Protein AF-U9UR92-F1 (afdb_monomer)

Organism: Rhizophagus irregularis (strain DAOM 181602 / DAOM 197198 / MUCL 43194) (NCBI:txid747089)

Secondary structure (DSSP, 8-state):
-HHHHHHHHHHHHHHHHHHHHHHHHHHHHHHHHHHHHHHHHHHHHHHHHHHHHS---PPPPHHHHHHHHHHHHHH-HHHHHHHTT--GGGGG--S---TTTT-TT-SPPPSSHHHHHHHHHHHHHHHHTTPPP-HHHHHHHHHHHHHSHHHHHHH-S-TTT----HHHHHHHHHHHTTSS-GGGT--SSS----TT---------TT---------

Sequence (216 aa):
MVAKITKHRRVRQAAKYEQDKLAVKRRRVRLAAKYEQAKLTAKRRQSKRKKAFTSKRSSYSIEQKKQVVAYAKSNGRNEAARHFLLNGTSEKWTTETRRYTMKVGSGQKAFYPETEKKLYNWIIEQRMQGLAMTYTTAKFTMFDILEEPEMIALYGNSTEKFKASFRWLTLFMKRIQKSFEFSNIFNMDETPVWFDMAGNFTINVIGDKTVHIHRT

InterPro domains:
  IPR006600 HTH CenpB-type DNA-binding domain [PS51253] (103-182)

Radius of gyration: 35.45 Å; Cα contacts (8 Å, |Δi|>4): 87; chains: 1; bounding box: 92×89×87 Å

pLDDT: mean 73.74, std 17.83, range [35.19, 95.19]

Nearest PDB structures (foldseek):
  1hlv-assembly1_A  TM=4.137E-01  e=3.491E-02  Homo sapiens
  5eyb-assembly2_B  TM=2.475E-01  e=2.653E+00  Schizosaccharomyces pombe 972h-
  2cpt-assembly1_A  TM=2.098E-01  e=2.978E+00  Homo sapiens

Foldseek 3Di:
DVVVVVVVVVVVVVVVVVVVVVVVVVVVVVVVVVVVVVVVVVVVVVVVVVVVPPDPPDDDDPVRLQVLQVVCVVPNNVVSCVVVVNDPPNVPRHPPPPPPPPDPPPADDQPQPVLLVVLVVVLVVCVVVLHFDDLVNSQVSSVVSCPPPVNCVVPNPCSVVDPSDPVNVVSSCVVVVVPDDPVVRDDNPPDRDSPDPPDPDPPDPPPDPDDDDDDD

Solvent-accessible surface area (backbone atoms only — not comparable to full-atom values): 13482 Å² total; per-residue (Å²): 120,68,71,63,56,54,54,54,52,52,54,53,51,52,52,49,50,53,50,52,53,50,50,52,52,54,50,53,53,51,52,53,52,52,50,53,52,50,53,53,51,51,53,53,52,51,53,50,51,52,62,71,66,54,69,79,86,76,77,80,52,72,67,57,52,51,52,47,46,56,46,20,72,77,63,35,61,71,52,33,29,61,75,68,70,48,66,82,72,60,78,79,57,50,92,76,56,58,88,56,85,66,37,96,80,62,59,87,71,72,90,49,62,68,57,53,50,53,49,48,54,51,52,51,53,39,48,77,71,68,49,78,68,48,75,65,56,62,46,51,52,50,50,56,51,48,69,33,70,72,40,29,72,76,63,38,89,43,69,87,76,55,78,79,42,71,70,53,50,58,48,52,46,59,68,64,41,85,77,60,63,72,79,75,62,50,60,91,56,100,54,79,70,81,78,80,70,86,59,94,63,81,88,67,64,96,82,72,92,75,84,87,84,82,83,131

Mean predicted aligned error: 18.43 Å

Structure (mmCIF, N/CA/C/O backbone):
data_AF-U9UR92-F1
#
_entry.id   AF-U9UR92-F1
#
loop_
_atom_site.group_PDB
_atom_site.id
_atom_site.type_symbol
_atom_site.label_atom_id
_atom_site.label_alt_id
_atom_site.label_comp_id
_atom_site.label_asym_id
_atom_site.label_entity_id
_atom_site.label_seq_id
_atom_site.pdbx_PDB_ins_code
_atom_site.Cartn_x
_atom_site.Cartn_y
_atom_site.Cartn_z
_atom_site.occupancy
_atom_site.B_iso_or_equiv
_atom_site.auth_seq_id
_atom_site.auth_comp_id
_atom_site.auth_asym_id
_atom_site.auth_atom_id
_atom_site.pdbx_PDB_model_num
ATOM 1 N N . MET A 1 1 ? 40.330 50.054 -61.828 1.00 55.06 1 MET A N 1
ATOM 2 C CA . MET A 1 1 ? 39.503 48.821 -61.718 1.00 55.06 1 MET A CA 1
ATOM 3 C C . MET A 1 1 ? 40.079 47.750 -60.781 1.00 55.06 1 MET A C 1
ATOM 5 O O . MET A 1 1 ? 39.296 47.047 -60.154 1.00 55.06 1 MET A O 1
ATOM 9 N N . VAL A 1 2 ? 41.404 47.644 -60.610 1.00 55.88 2 VAL A N 1
ATOM 10 C CA . VAL A 1 2 ? 42.064 46.559 -59.848 1.00 55.88 2 VAL A CA 1
ATOM 11 C C . VAL A 1 2 ? 41.691 46.509 -58.352 1.00 55.88 2 VAL A C 1
ATOM 13 O O . VAL A 1 2 ? 41.399 45.434 -57.838 1.00 55.88 2 VAL A O 1
ATOM 16 N N . ALA A 1 3 ? 41.588 47.653 -57.662 1.00 56.69 3 ALA A N 1
ATOM 17 C CA . ALA A 1 3 ? 41.319 47.702 -56.214 1.00 56.69 3 ALA A CA 1
ATOM 18 C C . ALA A 1 3 ? 39.931 47.163 -55.786 1.00 56.69 3 ALA A C 1
ATOM 20 O O . ALA A 1 3 ? 39.781 46.617 -54.690 1.00 56.69 3 ALA A O 1
ATOM 21 N N . LYS A 1 4 ? 38.907 47.272 -56.649 1.00 57.25 4 LYS A N 1
ATOM 22 C CA . LYS A 1 4 ? 37.557 46.735 -56.372 1.00 57.25 4 LYS A CA 1
ATOM 23 C C . LYS A 1 4 ? 37.531 45.198 -56.440 1.00 57.25 4 LYS A C 1
ATOM 25 O O . LYS A 1 4 ? 36.842 44.559 -55.646 1.00 57.25 4 LYS A O 1
ATOM 30 N N . ILE A 1 5 ? 38.331 44.603 -57.330 1.00 61.41 5 ILE A N 1
ATOM 31 C CA . ILE A 1 5 ? 38.414 43.147 -57.545 1.00 61.41 5 ILE A CA 1
ATOM 32 C C . ILE A 1 5 ? 39.098 42.455 -56.353 1.00 61.41 5 ILE A C 1
ATOM 34 O O . ILE A 1 5 ? 38.612 41.437 -55.851 1.00 61.41 5 ILE A O 1
ATOM 38 N N . THR A 1 6 ? 40.179 43.034 -55.822 1.00 64.81 6 THR A N 1
ATOM 39 C CA . THR A 1 6 ? 40.898 42.509 -54.646 1.00 64.81 6 THR A CA 1
ATOM 40 C C . THR A 1 6 ? 40.061 42.568 -53.369 1.00 64.81 6 THR A C 1
ATOM 42 O O . THR A 1 6 ? 40.082 41.615 -52.585 1.00 64.81 6 THR A O 1
ATOM 45 N N . LYS A 1 7 ? 39.272 43.636 -53.169 1.00 68.06 7 LYS A N 1
ATOM 46 C CA . LYS A 1 7 ? 38.353 43.757 -52.023 1.00 68.06 7 LYS A CA 1
ATOM 47 C C . LYS A 1 7 ? 37.281 42.661 -52.046 1.00 68.06 7 LYS A C 1
ATOM 49 O O . LYS A 1 7 ? 37.075 41.993 -51.035 1.00 68.06 7 LYS A O 1
ATOM 54 N N . HIS A 1 8 ? 36.669 42.396 -53.204 1.00 68.75 8 HIS A N 1
ATOM 55 C CA . HIS A 1 8 ? 35.689 41.312 -53.348 1.00 68.75 8 HIS A CA 1
ATOM 56 C C . HIS A 1 8 ? 36.279 39.922 -53.083 1.00 68.75 8 HIS A C 1
ATOM 58 O O . HIS A 1 8 ? 35.635 39.093 -52.437 1.00 68.75 8 HIS A O 1
ATOM 64 N N . ARG A 1 9 ? 37.513 39.663 -53.534 1.00 75.56 9 ARG A N 1
ATOM 65 C CA . ARG A 1 9 ? 38.202 38.386 -53.291 1.00 75.56 9 ARG A CA 1
ATOM 66 C C . ARG A 1 9 ? 38.454 38.139 -51.800 1.00 75.56 9 ARG A C 1
ATOM 68 O O . ARG A 1 9 ? 38.194 37.034 -51.327 1.00 75.56 9 ARG A O 1
ATOM 75 N N . ARG A 1 10 ? 38.892 39.161 -51.054 1.00 77.75 10 ARG A N 1
ATOM 76 C CA . ARG A 1 10 ? 39.115 39.075 -49.597 1.00 77.75 10 ARG A CA 1
ATOM 77 C C . ARG A 1 10 ? 37.821 38.799 -48.826 1.00 77.75 10 ARG A C 1
ATOM 79 O O . ARG A 1 10 ? 37.811 37.936 -47.956 1.00 77.75 10 ARG A O 1
ATOM 86 N N . VAL A 1 11 ? 36.717 39.455 -49.195 1.00 79.62 11 VAL A N 1
ATOM 87 C CA . VAL A 1 11 ? 35.396 39.222 -48.577 1.00 79.62 11 VAL A CA 1
ATOM 88 C C . VAL A 1 11 ? 34.920 37.782 -48.804 1.00 79.62 11 VAL A C 1
ATOM 90 O O . VAL A 1 11 ? 34.457 37.135 -47.869 1.00 79.62 11 VAL A O 1
ATOM 93 N N . ARG A 1 12 ? 35.097 37.234 -50.016 1.00 80.69 12 ARG A N 1
ATOM 94 C CA . ARG A 1 12 ? 34.759 35.828 -50.313 1.00 80.69 12 ARG A CA 1
ATOM 95 C C . ARG A 1 12 ? 35.617 34.835 -49.522 1.00 80.69 12 ARG A C 1
ATOM 97 O O . ARG A 1 12 ? 35.096 33.824 -49.061 1.00 80.69 12 ARG A O 1
ATOM 104 N N . GLN A 1 13 ? 36.909 35.116 -49.344 1.00 82.69 13 GLN A N 1
ATOM 105 C CA . GLN A 1 13 ? 37.800 34.279 -48.531 1.00 82.69 13 GLN A CA 1
ATOM 106 C C . GLN A 1 13 ? 37.417 34.298 -47.046 1.00 82.69 13 GLN A C 1
ATOM 108 O O . GLN A 1 13 ? 37.344 33.236 -46.433 1.00 82.69 13 GLN A O 1
ATOM 113 N N . ALA A 1 14 ? 37.098 35.471 -46.490 1.00 84.56 14 ALA A N 1
ATOM 114 C CA . ALA A 1 14 ? 36.618 35.596 -45.114 1.00 84.56 14 ALA A CA 1
ATOM 115 C C . ALA A 1 14 ? 35.280 34.864 -44.901 1.00 84.56 14 ALA A C 1
ATOM 117 O O . ALA A 1 14 ? 35.129 34.117 -43.938 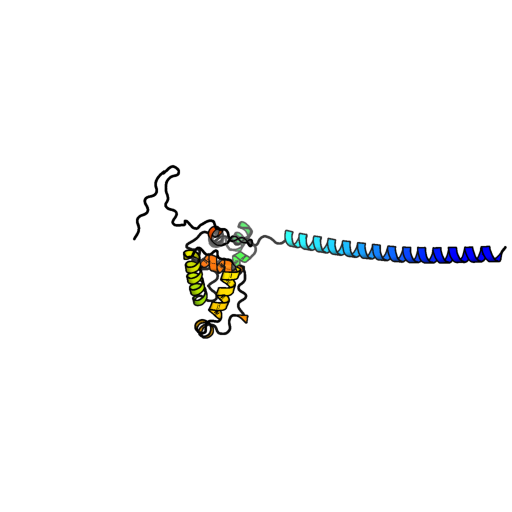1.00 84.56 14 ALA A O 1
ATOM 118 N N . ALA A 1 15 ? 34.338 34.997 -45.842 1.00 87.38 15 ALA A N 1
ATOM 119 C CA . ALA A 1 15 ? 33.068 34.274 -45.795 1.00 87.38 15 ALA A CA 1
ATOM 120 C C . ALA A 1 15 ? 33.265 32.749 -45.851 1.00 87.38 15 ALA A C 1
ATOM 122 O O . ALA A 1 15 ? 32.610 32.019 -45.110 1.00 87.38 15 ALA A O 1
ATOM 123 N N . LYS A 1 16 ? 34.194 32.261 -46.686 1.00 89.62 16 LYS A N 1
ATOM 124 C CA . LYS A 1 16 ? 34.541 30.833 -46.757 1.00 89.62 16 LYS A CA 1
ATOM 125 C C . LYS A 1 16 ? 35.130 30.327 -45.436 1.00 89.62 16 LYS A C 1
ATOM 127 O O . LYS A 1 16 ? 34.702 29.289 -44.946 1.00 89.62 16 LYS A O 1
ATOM 132 N N . TYR A 1 17 ? 36.041 31.088 -44.830 1.00 90.31 17 TYR A N 1
ATOM 133 C CA . TYR A 1 17 ? 36.629 30.749 -43.534 1.00 90.31 17 TYR A CA 1
ATOM 134 C C . TYR A 1 17 ? 35.575 30.637 -42.421 1.00 90.31 17 TYR A C 1
ATOM 136 O O . TYR A 1 17 ? 35.573 29.663 -41.666 1.00 90.31 17 TYR A O 1
ATOM 144 N N . GLU A 1 18 ? 34.633 31.581 -42.345 1.00 91.25 18 GLU A N 1
ATOM 145 C CA . GLU A 1 18 ? 33.552 31.523 -41.352 1.00 91.25 18 GLU A CA 1
ATOM 146 C C . GLU A 1 18 ? 32.587 30.350 -41.599 1.00 91.25 18 GLU A C 1
ATOM 148 O O . GLU A 1 18 ? 32.157 29.692 -40.646 1.00 91.25 18 GLU A O 1
ATOM 153 N N . GLN A 1 19 ? 32.300 30.014 -42.863 1.00 87.44 19 GLN A N 1
ATOM 154 C CA . GLN A 1 19 ? 31.515 28.824 -43.218 1.00 87.44 19 GLN A CA 1
ATOM 155 C C . GLN A 1 19 ? 32.222 27.527 -42.802 1.00 87.44 19 GLN A C 1
ATOM 157 O O . GLN A 1 19 ? 31.600 26.665 -42.175 1.00 87.44 19 GLN A O 1
ATOM 162 N N . ASP A 1 20 ? 33.523 27.404 -43.070 1.00 93.44 20 ASP A N 1
ATOM 163 C CA . ASP A 1 20 ? 34.322 26.232 -42.699 1.00 93.44 20 ASP A CA 1
ATOM 164 C C . ASP A 1 20 ? 34.409 26.082 -41.170 1.00 93.44 20 ASP A C 1
ATOM 166 O O . ASP A 1 20 ? 34.193 24.996 -40.618 1.00 93.44 20 ASP A O 1
ATOM 170 N N . LYS A 1 21 ? 34.613 27.189 -40.447 1.00 92.31 21 LYS A N 1
ATOM 171 C CA . LYS A 1 21 ? 34.609 27.228 -38.976 1.00 92.31 21 LYS A CA 1
ATOM 172 C C . LYS A 1 21 ? 33.257 26.802 -38.395 1.00 92.31 21 LYS A C 1
ATOM 174 O O . LYS A 1 21 ? 33.203 26.001 -37.451 1.00 92.31 21 LYS A O 1
ATOM 179 N N . LEU A 1 22 ? 32.152 27.274 -38.976 1.00 92.88 22 LEU A N 1
ATOM 180 C CA . LEU A 1 22 ? 30.801 26.872 -38.586 1.00 92.88 22 LEU A CA 1
ATOM 181 C C . LEU A 1 22 ? 30.538 25.390 -38.897 1.00 92.88 22 LEU A C 1
ATOM 183 O O . LEU A 1 22 ? 29.938 24.687 -38.077 1.00 92.88 22 LEU A O 1
ATOM 187 N N . ALA A 1 23 ? 31.022 24.885 -40.033 1.00 93.19 23 ALA A N 1
ATOM 188 C CA . ALA A 1 23 ? 30.913 23.480 -40.414 1.00 93.19 23 ALA A CA 1
ATOM 189 C C . ALA A 1 23 ? 31.650 22.561 -39.424 1.00 93.19 23 ALA A C 1
ATOM 191 O O . ALA A 1 23 ? 31.087 21.551 -38.983 1.00 93.19 23 ALA A O 1
ATOM 192 N N . VAL A 1 24 ? 32.857 22.946 -38.990 1.00 94.06 24 VAL A N 1
ATOM 193 C CA . VAL A 1 24 ? 33.618 22.237 -37.947 1.00 94.06 24 VAL A CA 1
ATOM 194 C C . VAL A 1 24 ? 32.856 22.235 -36.620 1.00 94.06 24 VAL A C 1
ATOM 196 O O . VAL A 1 24 ? 32.699 21.174 -36.005 1.00 94.06 24 VAL A O 1
ATOM 199 N N . LYS A 1 25 ? 32.303 23.380 -36.196 1.00 93.31 25 LYS A N 1
ATOM 200 C CA . LYS A 1 25 ? 31.488 23.476 -34.971 1.00 93.31 25 LYS A CA 1
ATOM 201 C C . LYS A 1 25 ? 30.260 22.559 -35.040 1.00 93.31 25 LYS A C 1
ATOM 203 O O . LYS A 1 25 ? 30.027 21.774 -34.123 1.00 93.31 25 LYS A O 1
ATOM 208 N N . ARG A 1 26 ? 29.525 22.573 -36.158 1.00 92.69 26 ARG A N 1
ATOM 209 C CA . ARG A 1 26 ? 28.364 21.691 -36.398 1.00 92.69 26 ARG A CA 1
ATOM 210 C C . ARG A 1 26 ? 28.743 20.209 -36.387 1.00 92.69 26 ARG A C 1
ATOM 212 O O . ARG A 1 26 ? 27.962 19.380 -35.922 1.00 92.69 26 ARG A O 1
ATOM 219 N N . ARG A 1 27 ? 29.924 19.846 -36.899 1.00 93.44 27 ARG A N 1
ATOM 220 C CA . ARG A 1 27 ? 30.429 18.462 -36.866 1.00 93.44 27 ARG A CA 1
ATOM 221 C C . ARG A 1 27 ? 30.725 18.010 -35.435 1.00 93.44 27 ARG A C 1
ATOM 223 O O . ARG A 1 27 ? 30.321 16.911 -35.067 1.00 93.44 27 ARG A O 1
ATOM 230 N N . ARG A 1 28 ? 31.350 18.865 -34.618 1.00 93.12 28 ARG A N 1
ATOM 231 C CA . ARG A 1 28 ? 31.608 18.586 -33.193 1.00 93.12 28 ARG A CA 1
ATOM 232 C C . ARG A 1 28 ? 30.312 18.375 -32.408 1.00 93.12 28 ARG A C 1
ATOM 234 O O . ARG A 1 28 ? 30.200 17.385 -31.695 1.00 93.12 28 ARG A O 1
ATOM 241 N N . VAL A 1 29 ? 29.311 19.235 -32.609 1.00 94.31 29 VAL A N 1
ATOM 242 C CA . VAL A 1 29 ? 27.993 19.099 -31.959 1.00 94.31 29 VAL A CA 1
ATOM 243 C C . VAL A 1 29 ? 27.305 17.789 -32.353 1.00 94.31 29 VAL A C 1
ATOM 245 O O . VAL A 1 29 ? 26.813 17.070 -31.487 1.00 94.31 29 VAL A O 1
ATOM 248 N N . ARG A 1 30 ? 27.329 17.420 -33.642 1.00 94.38 30 ARG A N 1
ATOM 249 C CA . ARG A 1 30 ? 26.769 16.139 -34.108 1.00 94.38 30 ARG A CA 1
ATOM 250 C C . ARG A 1 30 ? 27.471 14.926 -33.494 1.00 94.38 30 ARG A C 1
ATOM 252 O O . ARG A 1 30 ? 26.800 13.968 -33.121 1.00 94.38 30 ARG A O 1
ATOM 259 N N . LEU A 1 31 ? 28.799 14.961 -33.376 1.00 94.19 31 LEU A N 1
ATOM 260 C CA . LEU A 1 31 ? 29.564 13.887 -32.735 1.00 94.19 31 LEU A CA 1
ATOM 261 C C . LEU A 1 31 ? 29.232 13.765 -31.242 1.00 94.19 31 LEU A C 1
ATOM 263 O O . LEU A 1 31 ? 28.996 12.654 -30.773 1.00 94.19 31 LEU A O 1
ATOM 267 N N . ALA A 1 32 ? 29.133 14.889 -30.527 1.00 93.44 32 ALA A N 1
ATOM 268 C CA . ALA A 1 32 ? 28.727 14.907 -29.122 1.00 93.44 32 ALA A CA 1
ATOM 269 C C . ALA A 1 32 ? 27.307 14.341 -28.929 1.00 93.44 32 ALA A C 1
ATOM 271 O O . ALA A 1 32 ? 27.094 13.473 -28.086 1.00 93.44 32 ALA A O 1
ATOM 272 N N . ALA A 1 33 ? 26.352 14.742 -29.775 1.00 93.62 33 ALA A N 1
ATOM 273 C CA . ALA A 1 33 ? 24.992 14.206 -29.741 1.00 93.62 33 AL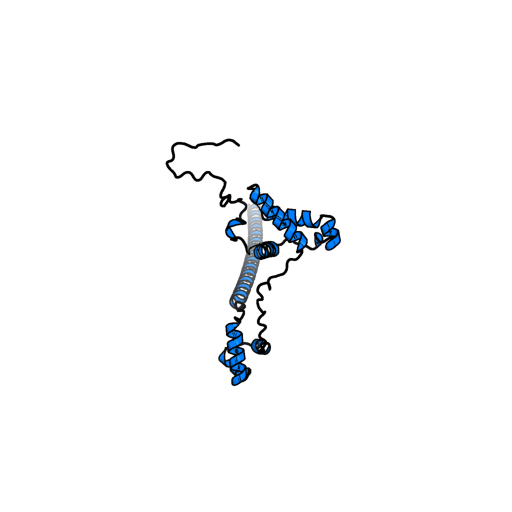A A CA 1
ATOM 274 C C . ALA A 1 33 ? 24.957 12.691 -30.010 1.00 93.62 33 ALA A C 1
ATOM 276 O O . ALA A 1 33 ? 24.252 11.953 -29.323 1.00 93.62 33 ALA A O 1
ATOM 277 N N . LYS A 1 34 ? 25.752 12.202 -30.973 1.00 95.19 34 LYS A N 1
ATOM 278 C CA . LYS A 1 34 ? 25.861 10.766 -31.274 1.00 95.19 34 LYS A CA 1
ATOM 279 C C . LYS A 1 34 ? 26.423 9.980 -30.085 1.00 95.19 34 LYS A C 1
ATOM 281 O O . LYS A 1 34 ? 25.935 8.888 -29.795 1.00 95.19 34 LYS A O 1
ATOM 286 N N . TYR A 1 35 ? 27.413 10.539 -29.391 1.00 92.81 35 TYR A N 1
ATOM 287 C CA . TYR A 1 35 ? 27.991 9.942 -28.190 1.00 92.81 35 TYR A CA 1
ATOM 288 C C . TYR A 1 35 ? 26.970 9.839 -27.045 1.00 92.81 35 TYR A C 1
ATOM 290 O O . TYR A 1 35 ? 26.794 8.760 -26.478 1.00 92.81 35 TYR A O 1
ATOM 298 N N . GLU A 1 36 ? 26.226 10.911 -26.759 1.00 92.69 36 GLU A N 1
ATOM 299 C CA . GLU A 1 36 ? 25.192 10.895 -25.713 1.00 92.69 36 GLU A CA 1
ATOM 300 C C . GLU A 1 36 ? 24.059 9.907 -26.027 1.00 92.69 36 GLU A C 1
ATOM 302 O O . GLU A 1 36 ? 23.643 9.132 -25.161 1.00 92.69 36 GLU A O 1
ATOM 307 N N . GLN A 1 37 ? 23.618 9.834 -27.287 1.00 88.56 37 GLN A N 1
ATOM 308 C CA . GLN A 1 37 ? 22.634 8.837 -27.723 1.00 88.56 37 GLN A CA 1
ATOM 309 C C . GLN A 1 37 ? 23.148 7.403 -27.528 1.00 88.56 37 GLN A C 1
ATOM 311 O O . GLN A 1 37 ? 22.428 6.546 -27.004 1.00 88.56 37 GLN A O 1
ATOM 316 N N . ALA A 1 38 ? 24.407 7.125 -27.878 1.00 93.50 38 ALA A N 1
ATOM 317 C CA . ALA A 1 38 ? 25.016 5.812 -27.665 1.00 93.50 38 ALA A CA 1
ATOM 318 C C . ALA A 1 38 ? 25.083 5.446 -26.171 1.00 93.50 38 ALA A C 1
ATOM 320 O O . ALA A 1 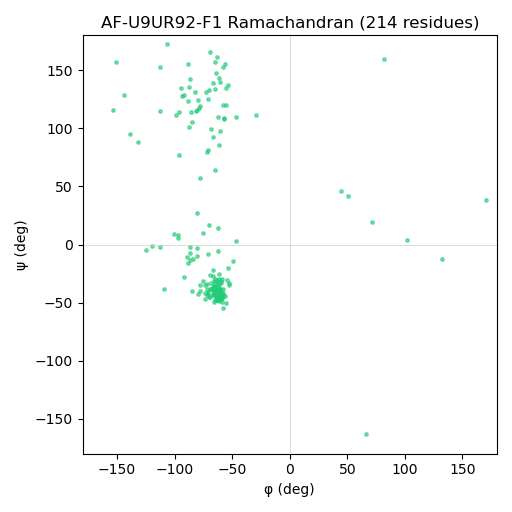38 ? 24.714 4.332 -25.787 1.00 93.50 38 ALA A O 1
ATOM 321 N N . LYS A 1 39 ? 25.466 6.399 -25.313 1.00 91.56 39 LYS A N 1
ATOM 322 C CA . LYS A 1 39 ? 25.534 6.232 -23.854 1.00 91.56 39 LYS A CA 1
ATOM 323 C C . LYS A 1 39 ? 24.161 5.942 -23.239 1.00 91.56 39 LYS A C 1
ATOM 325 O O . LYS A 1 39 ? 24.021 4.997 -22.456 1.00 91.56 39 LYS A O 1
ATOM 330 N N . LEU A 1 40 ? 23.127 6.689 -23.633 1.00 88.75 40 LEU A N 1
ATOM 331 C CA . LEU A 1 40 ? 21.744 6.452 -23.200 1.00 88.75 40 LEU A CA 1
ATOM 332 C C . LEU A 1 40 ? 21.243 5.071 -23.641 1.00 88.75 40 LEU A C 1
ATOM 334 O O . LEU A 1 40 ? 20.627 4.344 -22.857 1.00 88.75 40 LEU A O 1
ATOM 338 N N . THR A 1 41 ? 21.554 4.674 -24.874 1.00 91.31 41 THR A N 1
ATOM 339 C CA . THR A 1 41 ? 21.156 3.373 -25.426 1.00 91.31 41 THR A CA 1
ATOM 340 C C . THR A 1 41 ? 21.847 2.221 -24.692 1.00 91.31 41 THR A C 1
ATOM 342 O O . THR A 1 41 ? 21.194 1.238 -24.334 1.00 91.31 41 THR A O 1
ATOM 345 N N . ALA A 1 42 ? 23.139 2.355 -24.375 1.00 90.69 42 ALA A N 1
ATOM 346 C CA . ALA A 1 42 ? 23.881 1.385 -23.572 1.00 90.69 42 ALA A CA 1
ATOM 347 C C . ALA A 1 42 ? 23.291 1.241 -22.158 1.00 90.69 42 ALA A C 1
ATOM 349 O O . ALA A 1 42 ? 23.030 0.120 -21.712 1.00 90.69 42 ALA A O 1
ATOM 350 N N . LYS A 1 43 ? 22.974 2.360 -21.488 1.00 85.19 43 LYS A N 1
ATOM 351 C CA . LYS A 1 43 ? 22.328 2.364 -20.163 1.00 85.19 43 LYS A CA 1
ATOM 352 C C . LYS A 1 43 ? 20.960 1.670 -20.190 1.00 85.19 43 LYS A C 1
ATOM 354 O O . LYS A 1 43 ? 20.662 0.865 -19.307 1.00 85.19 43 LYS A O 1
ATOM 359 N N . ARG A 1 44 ? 20.150 1.907 -21.233 1.00 80.00 44 ARG A N 1
ATOM 360 C CA . ARG A 1 44 ? 18.856 1.224 -21.448 1.00 80.00 44 ARG A CA 1
ATOM 361 C C . ARG A 1 44 ? 19.017 -0.278 -21.705 1.00 80.00 44 ARG A C 1
ATOM 363 O O . ARG A 1 44 ? 18.219 -1.071 -21.212 1.00 80.00 44 ARG A O 1
ATOM 370 N N . ARG A 1 45 ? 20.041 -0.701 -22.455 1.00 80.75 45 ARG A N 1
ATOM 371 C CA . ARG A 1 45 ? 20.332 -2.132 -22.676 1.00 80.75 45 ARG A CA 1
ATOM 372 C C . ARG A 1 45 ? 20.767 -2.818 -21.381 1.00 80.75 45 ARG A C 1
ATOM 374 O O . ARG A 1 45 ? 20.288 -3.911 -21.090 1.00 80.75 45 ARG A O 1
ATOM 381 N N . GLN A 1 46 ? 21.612 -2.170 -20.578 1.00 72.50 46 GLN A N 1
ATOM 382 C CA . GLN A 1 46 ? 22.020 -2.682 -19.267 1.00 72.50 46 GLN A CA 1
ATOM 383 C C . GLN A 1 46 ? 20.833 -2.813 -18.303 1.00 72.50 46 GLN A C 1
ATOM 385 O O . GLN A 1 46 ? 20.697 -3.849 -17.655 1.00 72.50 46 GLN A O 1
ATOM 390 N N . SER A 1 47 ? 19.940 -1.818 -18.232 1.00 65.94 47 SER A N 1
ATOM 391 C CA . SER A 1 47 ? 18.750 -1.903 -17.374 1.00 65.94 47 SER A CA 1
ATOM 392 C C . SER A 1 47 ? 17.781 -3.002 -17.822 1.00 65.94 47 SER A C 1
ATOM 394 O O . SER A 1 47 ? 17.287 -3.751 -16.979 1.00 65.94 47 SER A O 1
ATOM 396 N N . LYS A 1 48 ? 17.573 -3.179 -19.137 1.00 67.44 48 LYS A N 1
ATOM 397 C CA . LYS A 1 48 ? 16.786 -4.299 -19.685 1.00 67.44 48 LYS A CA 1
ATOM 398 C C . LYS A 1 48 ? 17.399 -5.662 -19.350 1.00 67.44 48 LYS A C 1
ATOM 400 O O . LYS A 1 48 ? 16.669 -6.537 -18.899 1.00 67.44 48 LYS A O 1
ATOM 405 N N . ARG A 1 49 ? 18.720 -5.839 -19.502 1.00 65.88 49 ARG A N 1
ATOM 406 C CA . ARG A 1 49 ? 19.412 -7.091 -19.122 1.00 65.88 49 ARG A CA 1
ATOM 407 C C . ARG A 1 49 ? 19.281 -7.380 -17.627 1.00 65.88 49 ARG A C 1
ATOM 409 O O . ARG A 1 49 ? 18.967 -8.508 -17.269 1.00 65.88 49 ARG A O 1
ATOM 416 N N . LYS A 1 50 ? 19.440 -6.368 -16.763 1.00 60.34 50 LYS A N 1
ATOM 417 C CA . LYS A 1 50 ? 19.211 -6.517 -15.315 1.00 60.34 50 LYS A CA 1
ATOM 418 C C . LYS A 1 50 ? 17.776 -6.960 -15.016 1.00 60.34 50 LYS A C 1
ATOM 420 O O . LYS A 1 50 ? 17.595 -7.904 -14.265 1.00 60.34 50 LYS A O 1
ATOM 425 N N .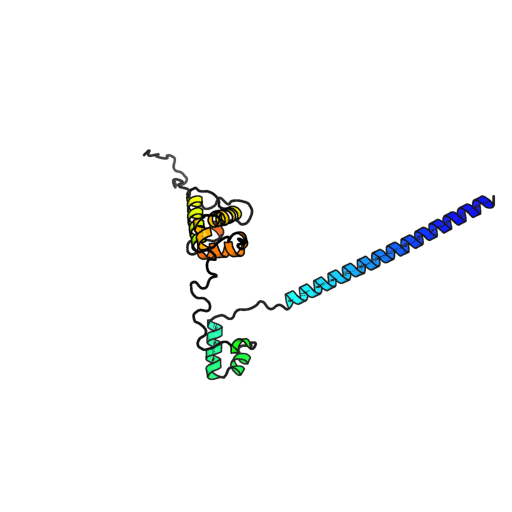 LYS A 1 51 ? 16.772 -6.350 -15.655 1.00 59.41 51 LYS A N 1
ATOM 426 C CA . LYS A 1 51 ? 15.355 -6.724 -15.486 1.00 59.41 51 LYS A CA 1
ATOM 427 C C . LYS A 1 51 ? 15.029 -8.132 -16.012 1.00 59.41 51 LYS A C 1
ATOM 429 O O . LYS A 1 51 ? 14.153 -8.788 -15.468 1.00 59.41 51 LYS A O 1
ATOM 434 N N . ALA A 1 52 ? 15.721 -8.591 -17.056 1.00 60.00 52 ALA A N 1
ATOM 435 C CA . ALA A 1 52 ? 15.558 -9.941 -17.597 1.00 60.00 52 ALA A CA 1
ATOM 436 C C . ALA A 1 52 ? 16.227 -11.019 -16.722 1.00 60.00 52 ALA A C 1
ATOM 438 O O . ALA A 1 52 ? 15.733 -12.138 -16.662 1.00 60.00 52 ALA A O 1
ATOM 439 N N . PHE A 1 53 ? 17.326 -10.684 -16.033 1.00 55.09 53 PHE A N 1
ATOM 440 C CA . PHE A 1 53 ? 18.056 -11.616 -15.164 1.00 55.09 53 PHE A CA 1
ATOM 441 C C . PHE A 1 53 ? 17.543 -11.648 -13.716 1.00 55.09 53 PHE A C 1
ATOM 443 O O . PHE A 1 53 ? 17.844 -12.579 -12.974 1.00 55.09 53 PHE A O 1
ATOM 450 N N . THR A 1 54 ? 16.756 -10.660 -13.276 1.00 52.75 54 THR A N 1
ATOM 451 C CA . THR A 1 54 ? 16.077 -10.756 -11.980 1.00 52.75 54 THR A CA 1
ATOM 452 C C . THR A 1 54 ? 15.011 -11.840 -12.065 1.00 52.75 54 THR A C 1
ATOM 454 O O . THR A 1 54 ? 13.919 -11.596 -12.584 1.00 52.75 54 THR A O 1
ATOM 457 N N . SER A 1 55 ? 15.315 -13.036 -11.559 1.00 57.16 55 SER A N 1
ATOM 458 C CA . SER A 1 55 ? 14.297 -14.057 -11.341 1.00 57.16 55 SER A CA 1
ATOM 459 C C . SER A 1 55 ? 13.195 -13.463 -10.463 1.00 57.16 55 SER A C 1
ATOM 461 O O . SER A 1 55 ? 13.458 -12.765 -9.476 1.00 57.16 55 SER A O 1
ATOM 463 N N . LYS A 1 56 ? 11.932 -13.697 -10.837 1.00 55.28 56 LYS A N 1
ATOM 464 C CA . LYS A 1 56 ? 10.819 -13.440 -9.921 1.00 55.28 56 LYS A CA 1
ATOM 465 C C . LYS A 1 56 ? 11.133 -14.234 -8.656 1.00 55.28 56 LYS A C 1
ATOM 467 O O . LYS A 1 56 ? 11.303 -15.446 -8.733 1.00 55.28 56 LYS A O 1
ATOM 472 N N . ARG A 1 57 ? 11.265 -13.555 -7.516 1.00 54.28 57 ARG A N 1
ATOM 473 C CA . ARG A 1 57 ? 11.497 -14.209 -6.227 1.00 54.28 57 ARG A CA 1
ATOM 474 C C . ARG A 1 57 ? 10.305 -15.127 -5.949 1.00 54.28 57 ARG A C 1
ATOM 476 O O . ARG A 1 57 ? 9.264 -14.650 -5.507 1.00 54.28 57 ARG A O 1
ATOM 483 N N . SER A 1 58 ? 10.438 -16.416 -6.246 1.00 57.25 58 SER A N 1
ATOM 484 C CA . SER A 1 58 ? 9.439 -17.424 -5.917 1.00 57.25 58 SER A CA 1
ATOM 485 C C . SER A 1 58 ? 9.590 -17.769 -4.438 1.00 57.25 58 SER A C 1
ATOM 487 O O . SER A 1 58 ? 10.642 -18.204 -3.970 1.00 57.25 58 SER A O 1
ATOM 489 N N . SER A 1 59 ? 8.550 -17.503 -3.654 1.00 63.41 59 SER A N 1
ATOM 490 C CA . SER A 1 59 ? 8.446 -18.071 -2.314 1.00 63.41 59 SER A CA 1
ATOM 491 C C . SER A 1 59 ? 7.954 -19.506 -2.448 1.00 63.41 59 SER A C 1
ATOM 493 O O . SER A 1 59 ? 6.898 -19.729 -3.033 1.00 63.41 59 SER A O 1
ATOM 495 N N . TYR A 1 60 ? 8.688 -20.467 -1.895 1.00 72.81 60 TYR A N 1
ATOM 496 C CA . TYR A 1 60 ? 8.229 -21.854 -1.841 1.00 72.81 60 TYR A CA 1
ATOM 497 C C . TYR A 1 60 ? 6.980 -21.972 -0.963 1.00 72.81 60 TYR A C 1
ATOM 499 O O . TYR A 1 60 ? 6.958 -21.425 0.151 1.00 72.81 60 TYR A O 1
ATOM 507 N N . SER A 1 61 ? 5.978 -22.699 -1.459 1.00 70.75 61 SER A N 1
ATOM 508 C CA . SER A 1 61 ? 4.769 -23.037 -0.699 1.00 70.75 61 SER A CA 1
ATOM 509 C C . SER A 1 61 ? 5.105 -23.898 0.523 1.00 70.75 61 SER A C 1
ATOM 511 O O . SER A 1 61 ? 6.186 -24.488 0.623 1.00 70.75 61 SER A O 1
ATOM 513 N N . ILE A 1 62 ? 4.190 -23.951 1.491 1.00 69.44 62 ILE A N 1
ATOM 514 C CA . ILE A 1 62 ? 4.391 -24.733 2.717 1.00 69.44 62 ILE A CA 1
ATOM 515 C C . ILE A 1 62 ? 4.428 -26.228 2.377 1.00 69.44 62 ILE A C 1
ATOM 517 O O . ILE A 1 62 ? 5.254 -26.961 2.917 1.00 69.44 62 ILE A O 1
ATOM 521 N N . GLU A 1 63 ? 3.583 -26.661 1.447 1.00 75.12 63 GLU A N 1
ATOM 522 C CA . GLU A 1 63 ? 3.473 -28.031 0.950 1.00 75.12 63 GLU A CA 1
ATOM 523 C C . GLU A 1 63 ? 4.782 -28.476 0.295 1.00 75.12 63 GLU A C 1
ATOM 525 O O . GLU A 1 63 ? 5.332 -29.514 0.664 1.00 75.12 63 GLU A O 1
ATOM 530 N N . GLN A 1 64 ? 5.341 -27.647 -0.593 1.00 78.50 64 GLN A N 1
ATOM 531 C CA . GLN A 1 64 ? 6.635 -27.918 -1.227 1.00 78.50 64 GLN A CA 1
ATOM 532 C C . GLN A 1 64 ? 7.753 -28.034 -0.188 1.00 78.50 64 GLN A C 1
ATOM 534 O O . GLN A 1 64 ? 8.549 -28.968 -0.240 1.00 78.50 64 GLN A O 1
ATOM 539 N N . LYS A 1 65 ? 7.805 -27.135 0.806 1.00 81.88 65 LYS A N 1
ATOM 540 C CA . LYS A 1 65 ? 8.816 -27.226 1.872 1.00 81.88 65 LYS A CA 1
ATOM 541 C C . LYS A 1 65 ? 8.665 -28.505 2.698 1.00 81.88 65 LYS A C 1
ATOM 543 O O . LYS A 1 65 ? 9.675 -29.113 3.040 1.00 81.88 65 LYS A O 1
ATOM 548 N N . LYS A 1 66 ? 7.432 -28.939 2.991 1.00 82.44 66 LYS A N 1
ATOM 549 C CA . LYS A 1 66 ? 7.168 -30.205 3.699 1.00 82.44 66 LYS A CA 1
ATOM 550 C C . LYS A 1 66 ? 7.657 -31.412 2.900 1.00 82.44 66 LYS A C 1
ATOM 552 O O . LYS A 1 66 ? 8.311 -32.273 3.480 1.00 82.44 66 LYS A O 1
ATOM 557 N N . GLN A 1 67 ? 7.385 -31.458 1.595 1.00 86.69 67 GLN A N 1
ATOM 558 C CA . GLN A 1 67 ? 7.855 -32.534 0.713 1.00 86.69 67 GLN A CA 1
ATOM 559 C C . GLN A 1 67 ? 9.384 -32.616 0.690 1.00 86.69 67 GLN A C 1
ATOM 561 O O . GLN A 1 67 ? 9.950 -33.689 0.886 1.00 86.69 67 GLN A O 1
ATOM 566 N N . VAL A 1 68 ? 10.054 -31.470 0.546 1.00 85.31 68 VAL A N 1
ATOM 567 C CA . VAL A 1 68 ? 11.521 -31.387 0.553 1.00 85.31 68 VAL A CA 1
ATOM 568 C C . VAL A 1 68 ? 12.094 -31.863 1.888 1.00 85.31 68 VAL A C 1
ATOM 570 O O . VAL A 1 68 ? 13.041 -32.643 1.903 1.00 85.31 68 VAL A O 1
ATOM 573 N N . VAL A 1 69 ? 11.517 -31.428 3.014 1.00 85.50 69 VAL A N 1
ATOM 574 C CA . VAL A 1 69 ? 11.968 -31.845 4.351 1.00 85.50 69 VAL A CA 1
ATOM 575 C C . VAL A 1 69 ? 11.734 -33.341 4.578 1.00 85.50 69 VAL A C 1
ATOM 577 O O . VAL A 1 69 ? 12.605 -33.999 5.141 1.00 85.50 69 VAL A O 1
ATOM 580 N N . ALA A 1 70 ? 10.603 -33.895 4.134 1.00 89.25 70 ALA A N 1
ATOM 581 C CA . ALA A 1 70 ? 10.327 -35.329 4.229 1.00 89.25 70 ALA A CA 1
ATOM 582 C C . ALA A 1 70 ? 11.343 -36.152 3.422 1.00 89.25 70 ALA A C 1
ATOM 584 O O . ALA A 1 70 ? 11.934 -37.082 3.962 1.00 89.25 70 ALA A O 1
ATOM 585 N N . TYR A 1 71 ? 11.623 -35.748 2.181 1.00 90.62 71 TYR A N 1
ATOM 586 C CA . TYR A 1 71 ? 12.615 -36.399 1.323 1.00 90.62 71 TYR A CA 1
ATOM 587 C C . TYR A 1 71 ? 14.047 -36.267 1.866 1.00 90.62 71 TYR A C 1
ATOM 589 O O . TYR A 1 71 ? 14.844 -37.199 1.778 1.00 90.62 71 TYR A O 1
ATOM 597 N N . ALA A 1 72 ? 14.386 -35.123 2.466 1.00 88.56 72 ALA A N 1
ATOM 598 C CA . ALA A 1 72 ? 15.701 -34.898 3.062 1.00 88.56 72 ALA A CA 1
ATOM 599 C C . ALA A 1 72 ? 15.958 -35.780 4.293 1.00 88.56 72 ALA A C 1
ATOM 601 O O . ALA A 1 72 ? 17.115 -36.085 4.576 1.00 88.56 72 ALA A O 1
ATOM 602 N N . LYS A 1 73 ? 14.911 -36.198 5.020 1.00 87.94 73 LYS A N 1
ATOM 603 C CA . LYS A 1 73 ? 15.055 -37.138 6.143 1.00 87.94 73 LYS A CA 1
ATOM 604 C C . LYS A 1 73 ? 15.486 -38.526 5.686 1.00 87.94 73 LYS A C 1
ATOM 606 O O . LYS A 1 73 ? 16.264 -39.155 6.388 1.00 87.94 73 LYS A O 1
ATOM 611 N N . SER A 1 74 ? 14.963 -38.993 4.553 1.00 91.25 74 SER A N 1
ATOM 612 C CA . SER A 1 74 ? 15.251 -40.329 4.025 1.00 91.25 74 SER A CA 1
ATOM 613 C C . SER A 1 74 ? 16.535 -40.373 3.199 1.00 91.25 74 SER A C 1
ATOM 615 O O . SER A 1 74 ? 17.293 -41.323 3.321 1.00 91.25 74 SER A O 1
ATOM 617 N N . ASN A 1 75 ? 16.800 -39.344 2.385 1.00 89.81 75 ASN A N 1
ATOM 618 C CA . ASN A 1 75 ? 17.869 -39.367 1.372 1.00 89.81 75 ASN A CA 1
ATOM 619 C C . ASN A 1 75 ? 19.033 -38.403 1.666 1.00 89.81 75 ASN A C 1
ATOM 621 O O . ASN A 1 75 ? 19.998 -38.325 0.910 1.00 89.81 75 ASN A O 1
ATOM 625 N N . GLY A 1 76 ? 18.949 -37.634 2.752 1.00 86.62 76 GLY A N 1
ATOM 626 C CA . GLY A 1 76 ? 19.915 -36.590 3.074 1.00 86.62 76 GLY A CA 1
ATOM 627 C C . GLY A 1 76 ? 19.660 -35.270 2.336 1.00 86.62 76 GLY A C 1
ATOM 628 O O . GLY A 1 76 ? 18.969 -35.179 1.318 1.00 86.62 76 GLY A O 1
ATOM 629 N N . ARG A 1 77 ? 20.221 -34.186 2.883 1.00 80.94 77 ARG A N 1
ATOM 630 C CA . ARG A 1 77 ? 19.939 -32.810 2.433 1.00 80.94 77 ARG A CA 1
ATOM 631 C C . ARG A 1 77 ? 20.480 -32.499 1.038 1.00 80.94 77 ARG A C 1
ATOM 633 O O . ARG A 1 77 ? 19.814 -31.807 0.273 1.00 80.94 77 ARG A O 1
ATOM 640 N N . ASN A 1 78 ? 21.667 -33.009 0.715 1.00 85.44 78 ASN A N 1
ATOM 641 C CA . ASN A 1 78 ? 22.318 -32.752 -0.572 1.00 85.44 78 ASN A CA 1
ATOM 642 C C . ASN A 1 78 ? 21.542 -33.394 -1.724 1.00 85.44 78 ASN A C 1
ATOM 644 O O . ASN A 1 78 ? 21.368 -32.767 -2.768 1.00 85.44 78 ASN A O 1
ATOM 648 N N . GLU A 1 79 ? 21.009 -34.596 -1.505 1.00 85.25 79 GLU A N 1
ATOM 649 C CA . GLU A 1 79 ? 20.207 -35.289 -2.508 1.00 85.25 79 GLU A CA 1
ATOM 650 C C . GLU A 1 79 ? 18.839 -34.632 -2.682 1.00 85.25 79 GLU A C 1
ATOM 652 O O . GLU A 1 79 ? 18.385 -34.427 -3.802 1.00 85.25 79 GLU A O 1
ATOM 657 N N . ALA A 1 80 ? 18.219 -34.170 -1.591 1.00 87.06 80 ALA A N 1
ATOM 658 C CA . ALA A 1 80 ? 17.008 -33.355 -1.675 1.00 87.06 80 ALA A CA 1
ATOM 659 C C . ALA A 1 80 ? 17.234 -32.057 -2.470 1.00 87.06 80 ALA A C 1
ATOM 661 O O . ALA A 1 80 ? 16.401 -31.670 -3.287 1.00 87.06 80 ALA A O 1
ATOM 662 N N . ALA A 1 81 ? 18.365 -31.378 -2.261 1.00 84.00 81 ALA A N 1
ATOM 663 C CA . ALA A 1 81 ? 18.687 -30.161 -2.999 1.00 84.00 81 ALA A CA 1
ATOM 664 C C . ALA A 1 81 ? 18.854 -30.427 -4.504 1.00 84.00 81 ALA A C 1
ATOM 666 O O . ALA A 1 81 ? 18.351 -29.647 -5.311 1.00 84.00 81 ALA A O 1
ATOM 667 N N . ARG A 1 82 ? 19.494 -31.543 -4.879 1.00 85.69 82 ARG A N 1
ATOM 668 C CA . ARG A 1 82 ? 19.618 -31.977 -6.279 1.00 85.69 82 ARG A CA 1
ATOM 669 C C . ARG A 1 82 ? 18.266 -32.354 -6.880 1.00 85.69 82 ARG A C 1
ATOM 671 O O . ARG A 1 82 ? 17.914 -31.827 -7.929 1.00 85.69 82 ARG A O 1
ATOM 678 N N . HIS A 1 83 ? 17.489 -33.180 -6.182 1.00 85.25 83 HIS A N 1
ATOM 679 C CA . HIS A 1 83 ? 16.185 -33.666 -6.634 1.00 85.25 83 HIS A CA 1
ATOM 680 C C . HIS A 1 83 ? 15.183 -32.528 -6.883 1.00 85.25 83 HIS A C 1
ATOM 682 O O . HIS A 1 83 ? 14.469 -32.524 -7.881 1.00 85.25 83 HIS A O 1
ATOM 688 N N . PHE A 1 84 ? 15.142 -31.528 -5.997 1.00 84.25 84 PHE A N 1
ATOM 689 C CA . PHE A 1 84 ? 14.213 -30.395 -6.098 1.00 84.25 84 PHE A CA 1
ATOM 690 C C . PHE A 1 84 ? 14.820 -29.139 -6.737 1.00 84.25 84 PHE A C 1
ATOM 692 O O . PHE A 1 84 ? 14.180 -28.086 -6.727 1.00 84.25 84 PHE A O 1
ATOM 699 N N . LEU A 1 85 ? 16.041 -29.229 -7.279 1.00 84.00 85 LEU A N 1
ATOM 700 C CA . LEU A 1 85 ? 16.771 -28.112 -7.893 1.00 84.00 85 LEU A CA 1
ATOM 701 C C . LEU A 1 85 ? 16.821 -26.868 -6.985 1.00 84.00 85 LEU A C 1
ATOM 703 O O . LEU A 1 85 ? 16.630 -25.729 -7.420 1.00 84.00 85 LEU A O 1
ATOM 707 N N . LEU A 1 86 ? 17.041 -27.091 -5.688 1.00 77.00 86 LEU A N 1
ATOM 708 C CA . LEU A 1 86 ? 17.062 -26.030 -4.691 1.00 77.00 86 LEU A CA 1
ATOM 709 C C . LEU A 1 86 ? 18.466 -25.452 -4.581 1.00 77.00 86 LEU A C 1
ATOM 711 O O . LEU A 1 86 ? 19.421 -26.136 -4.219 1.00 77.00 86 LEU A O 1
ATOM 715 N N . ASN A 1 87 ? 18.570 -24.143 -4.782 1.00 69.12 87 ASN A N 1
ATOM 716 C CA . ASN A 1 87 ? 19.733 -23.392 -4.319 1.00 69.12 87 ASN A CA 1
ATOM 717 C C . ASN A 1 87 ? 19.767 -23.470 -2.781 1.00 69.12 87 ASN A C 1
ATOM 719 O O . ASN A 1 87 ? 18.690 -23.496 -2.184 1.00 69.12 87 ASN A O 1
ATOM 723 N N . GLY A 1 88 ? 20.954 -23.466 -2.150 1.00 64.75 88 GLY A N 1
ATOM 724 C CA . GLY A 1 88 ? 21.252 -23.803 -0.730 1.00 64.75 88 GLY A CA 1
ATOM 725 C C . GLY A 1 88 ? 20.381 -23.213 0.403 1.00 64.75 88 GLY A C 1
ATOM 726 O O . GLY A 1 88 ? 20.603 -23.464 1.576 1.00 64.75 88 GLY A O 1
ATOM 727 N N . THR A 1 89 ? 19.333 -22.464 0.081 1.00 62.91 89 THR A N 1
ATOM 728 C CA . THR A 1 89 ? 18.208 -22.084 0.943 1.00 62.91 89 THR A CA 1
ATOM 729 C C . THR A 1 89 ? 17.461 -23.229 1.641 1.00 62.91 89 THR A C 1
ATOM 731 O O . THR A 1 89 ? 16.803 -22.949 2.646 1.00 62.91 89 THR A O 1
ATOM 734 N N . SER A 1 90 ? 17.552 -24.480 1.168 1.00 62.81 90 SER A N 1
ATOM 735 C CA . SER A 1 90 ? 16.942 -25.646 1.836 1.00 62.81 90 SER A CA 1
ATOM 736 C C . SER A 1 90 ? 17.592 -25.967 3.184 1.00 62.81 90 SER A C 1
ATOM 738 O O . SER A 1 90 ? 16.949 -26.548 4.053 1.00 62.81 90 SER A O 1
ATOM 740 N N . GLU A 1 91 ? 18.833 -25.522 3.396 1.00 62.78 91 GLU A N 1
ATOM 741 C CA . GLU A 1 91 ? 19.607 -25.734 4.622 1.00 62.78 91 GLU A CA 1
ATOM 742 C C . GLU A 1 91 ? 18.909 -25.174 5.871 1.00 62.78 91 GLU A C 1
ATOM 744 O O . GLU A 1 91 ? 19.018 -25.727 6.962 1.00 62.78 91 GLU A O 1
ATOM 749 N N . LYS A 1 92 ? 18.116 -24.108 5.703 1.00 64.56 92 LYS A N 1
ATOM 750 C CA . LYS A 1 92 ? 17.383 -23.446 6.793 1.00 64.56 92 LYS A CA 1
ATOM 751 C C . LYS A 1 92 ? 16.019 -24.078 7.082 1.00 64.56 92 LYS A C 1
ATOM 753 O O . LYS A 1 92 ? 15.299 -23.579 7.947 1.00 64.56 92 LYS A O 1
ATOM 758 N N . TRP A 1 93 ? 15.603 -25.100 6.331 1.00 70.75 93 TRP A N 1
ATOM 759 C CA . TRP A 1 93 ? 14.296 -25.736 6.500 1.00 70.75 93 TRP A CA 1
ATOM 760 C C . TRP A 1 93 ? 14.439 -26.975 7.382 1.00 70.75 93 TRP A C 1
ATOM 762 O O . TRP A 1 93 ? 15.066 -27.960 7.005 1.00 70.75 93 TRP A O 1
ATOM 772 N N . THR A 1 94 ? 13.841 -26.931 8.566 1.00 64.50 94 THR A N 1
ATOM 773 C CA . THR A 1 94 ? 13.766 -28.069 9.488 1.00 64.50 94 THR A CA 1
ATOM 774 C C . THR A 1 94 ? 12.350 -28.652 9.512 1.00 64.50 94 THR A C 1
ATOM 776 O O . THR A 1 94 ? 11.419 -28.114 8.905 1.00 64.50 94 THR A O 1
ATOM 779 N N . THR A 1 95 ? 12.182 -29.783 10.201 1.00 57.31 95 THR A N 1
ATOM 780 C CA . THR A 1 95 ? 10.886 -30.418 10.520 1.00 57.31 95 THR A CA 1
ATOM 781 C C . THR A 1 95 ? 9.905 -29.481 11.189 1.00 57.31 95 THR A C 1
ATOM 783 O O . THR A 1 95 ? 8.708 -29.537 10.921 1.00 57.31 95 THR A O 1
ATOM 786 N N . GLU A 1 96 ? 10.426 -28.561 11.990 1.00 51.09 96 GLU A N 1
ATOM 787 C CA . GLU A 1 96 ? 9.723 -27.361 12.403 1.00 51.09 96 GLU A CA 1
ATOM 788 C C . GLU A 1 96 ? 9.741 -26.341 11.269 1.00 51.09 96 GLU A C 1
ATOM 790 O O . GLU A 1 96 ? 10.179 -25.197 11.406 1.00 51.09 96 GLU A O 1
ATOM 795 N N . THR A 1 97 ? 9.228 -26.731 10.105 1.00 50.19 97 THR A N 1
ATOM 796 C CA . THR A 1 97 ? 8.801 -25.745 9.129 1.00 50.19 97 THR A CA 1
ATOM 797 C C . THR A 1 97 ? 7.627 -25.080 9.814 1.00 50.19 97 THR A C 1
ATOM 799 O O . THR A 1 97 ? 6.529 -25.632 9.828 1.00 50.19 97 THR A O 1
ATOM 802 N N . ARG A 1 98 ? 7.915 -23.977 10.526 1.00 47.72 98 ARG A N 1
ATOM 803 C CA . ARG A 1 98 ? 6.971 -23.180 11.308 1.00 47.72 98 ARG A CA 1
ATOM 804 C C . ARG A 1 98 ? 5.607 -23.304 10.642 1.00 47.72 98 ARG A C 1
ATOM 806 O O . ARG A 1 98 ? 5.432 -22.739 9.558 1.00 47.72 98 ARG A O 1
ATOM 813 N N . ARG A 1 99 ? 4.643 -23.977 11.297 1.00 43.59 99 ARG A N 1
ATOM 814 C CA . ARG A 1 99 ? 3.223 -24.000 10.867 1.00 43.59 99 ARG A CA 1
ATOM 815 C C . ARG A 1 99 ? 2.696 -22.572 10.588 1.00 43.59 99 ARG A C 1
ATOM 817 O O . ARG A 1 99 ? 1.662 -22.384 9.975 1.00 43.59 99 ARG A O 1
ATOM 824 N N . TYR A 1 100 ? 3.456 -21.577 11.046 1.00 45.94 100 TYR A N 1
ATOM 825 C CA . TYR A 1 100 ? 3.226 -20.155 11.199 1.00 45.94 100 TYR A CA 1
ATOM 826 C C . TYR A 1 100 ? 3.834 -19.238 10.119 1.00 45.94 100 TYR A C 1
ATOM 828 O O . TYR A 1 100 ? 3.850 -18.030 10.351 1.00 45.94 100 TYR A O 1
ATOM 836 N N . THR A 1 101 ? 4.385 -19.716 8.990 1.00 47.88 101 THR A N 1
ATOM 837 C CA . THR A 1 101 ? 4.910 -18.755 7.980 1.00 47.88 101 THR A CA 1
ATOM 838 C C . THR A 1 101 ? 3.831 -17.977 7.226 1.00 47.88 101 THR A C 1
ATOM 840 O O . THR A 1 101 ? 4.159 -16.959 6.626 1.00 47.88 101 THR A O 1
ATOM 843 N N . MET A 1 102 ? 2.556 -18.331 7.402 1.00 45.19 102 MET A N 1
ATOM 844 C CA . MET A 1 102 ? 1.466 -17.357 7.444 1.00 45.19 102 MET A CA 1
ATOM 845 C C . MET A 1 102 ? 0.492 -17.764 8.559 1.00 45.19 102 MET A C 1
ATOM 847 O O . MET A 1 102 ? -0.354 -18.627 8.353 1.00 45.19 102 MET A O 1
ATOM 851 N N . LYS A 1 103 ? 0.622 -17.209 9.774 1.00 41.22 103 LYS A N 1
ATOM 852 C CA . LYS A 1 103 ? -0.476 -17.320 10.755 1.00 41.22 103 LYS A CA 1
ATOM 853 C C . LYS A 1 103 ? -1.694 -16.619 10.146 1.00 41.22 103 LYS A C 1
ATOM 855 O O . LYS A 1 103 ? -1.545 -15.560 9.541 1.00 41.22 103 LYS A O 1
ATOM 860 N N . VAL A 1 104 ? -2.903 -17.126 10.360 1.00 35.19 104 VAL A N 1
ATOM 861 C CA . VAL A 1 104 ? -4.094 -16.271 10.256 1.00 35.19 104 VAL A CA 1
ATOM 862 C C . VAL A 1 104 ? -3.870 -15.126 11.258 1.00 35.19 104 VAL A C 1
ATOM 864 O O . VAL A 1 104 ? -3.789 -15.367 12.457 1.00 35.19 104 VAL A O 1
ATOM 867 N N . GLY A 1 105 ? -3.596 -13.912 10.760 1.00 44.22 105 GLY A N 1
ATOM 868 C CA . GLY A 1 105 ? -3.112 -12.780 11.570 1.00 44.22 105 GLY A CA 1
ATOM 869 C C . GLY A 1 105 ? -1.605 -12.458 11.491 1.00 44.22 105 GLY A C 1
ATOM 870 O O . GLY A 1 105 ? -1.160 -11.530 12.156 1.00 44.22 105 GLY A O 1
ATOM 871 N N . SER A 1 106 ? -0.803 -13.133 10.655 1.00 46.09 106 SER A N 1
ATOM 872 C CA . SER A 1 106 ? 0.599 -12.758 10.357 1.00 46.09 106 SER A CA 1
ATOM 873 C C . SER A 1 106 ? 0.718 -11.636 9.319 1.00 46.09 106 SER A C 1
ATOM 875 O O . SER A 1 106 ? 1.693 -11.575 8.565 1.00 46.09 106 SER A O 1
ATOM 877 N N . GLY A 1 107 ? -0.302 -10.786 9.222 1.00 61.47 107 GLY A N 1
ATOM 878 C CA . GLY A 1 107 ? -0.212 -9.548 8.465 1.00 61.47 107 GLY A CA 1
ATOM 879 C C . GLY A 1 107 ? 0.727 -8.567 9.161 1.00 61.47 107 GLY A C 1
ATOM 880 O O . GLY A 1 107 ? 1.073 -8.723 10.334 1.00 61.47 107 GLY A O 1
ATOM 881 N N . GLN A 1 108 ? 1.132 -7.525 8.439 1.00 67.25 108 GLN A N 1
ATOM 882 C CA . GLN A 1 108 ? 1.762 -6.374 9.073 1.00 67.25 108 GLN A CA 1
ATOM 883 C C . GLN A 1 108 ? 0.785 -5.802 10.110 1.00 67.25 108 GLN A C 1
ATOM 885 O O . GLN A 1 108 ? -0.340 -5.432 9.755 1.00 67.25 108 GLN A O 1
ATOM 890 N N . LYS A 1 109 ? 1.210 -5.781 11.380 1.00 78.38 109 LYS A N 1
ATOM 891 C CA . LYS A 1 109 ? 0.420 -5.246 12.494 1.00 78.38 109 LYS A CA 1
ATOM 892 C C . LYS A 1 109 ? 0.055 -3.782 12.230 1.00 78.38 109 LYS A C 1
ATOM 894 O O . LYS A 1 109 ? 0.768 -3.094 11.493 1.00 78.38 109 LYS A O 1
ATOM 899 N N . ALA A 1 110 ? -1.067 -3.346 12.802 1.00 85.50 110 ALA A N 1
ATOM 900 C CA . ALA A 1 110 ? -1.424 -1.932 12.841 1.00 85.50 110 ALA A CA 1
ATOM 901 C C . ALA A 1 110 ? -0.258 -1.139 13.442 1.00 85.50 110 ALA A C 1
ATOM 903 O O . ALA A 1 110 ? 0.375 -1.608 14.389 1.00 85.50 110 ALA A O 1
ATOM 904 N N . PHE A 1 111 ? 0.052 0.012 12.846 1.00 84.19 111 PHE A N 1
ATOM 905 C CA . PHE A 1 111 ? 1.099 0.886 13.383 1.00 84.19 111 PHE A CA 1
ATOM 906 C C . PHE A 1 111 ? 0.601 1.583 14.649 1.00 84.19 111 PHE A C 1
ATOM 908 O O . PHE A 1 111 ? 1.325 1.630 15.637 1.00 84.19 111 PHE A O 1
ATOM 915 N N . TYR A 1 112 ? -0.654 2.035 14.608 1.00 90.69 112 TYR A N 1
ATOM 916 C CA . TYR A 1 112 ? -1.350 2.709 15.699 1.00 90.69 112 TYR A CA 1
ATOM 917 C C . TYR A 1 112 ? -2.724 2.047 15.867 1.00 90.69 112 TYR A C 1
ATOM 919 O O . TYR A 1 112 ? -3.665 2.430 15.172 1.00 90.69 112 TYR A O 1
ATOM 927 N N . PRO A 1 113 ? -2.838 0.976 16.672 1.00 90.06 113 PRO A N 1
ATOM 928 C CA . PRO A 1 113 ? -4.074 0.198 16.774 1.00 90.06 113 PRO A CA 1
ATOM 929 C C . PRO A 1 113 ? -5.281 1.042 17.209 1.00 90.06 113 PRO A C 1
ATOM 931 O O . PRO A 1 113 ? -6.366 0.908 16.644 1.00 90.06 113 PRO A O 1
ATOM 934 N N . GLU A 1 114 ? -5.084 1.913 18.194 1.00 92.44 114 GLU A N 1
ATOM 935 C CA . GLU A 1 114 ? -6.107 2.752 18.807 1.00 92.44 114 GLU A CA 1
ATOM 936 C C . GLU A 1 114 ? -6.573 3.846 17.836 1.00 92.44 114 GLU A C 1
ATOM 938 O O . GLU A 1 114 ? -7.775 4.019 17.619 1.00 92.44 114 GLU A O 1
ATOM 943 N N . THR A 1 115 ? -5.630 4.509 17.164 1.00 92.50 115 THR A N 1
ATOM 944 C CA . THR A 1 115 ? -5.907 5.503 16.115 1.00 92.50 115 THR A CA 1
ATOM 945 C C . THR A 1 115 ? -6.598 4.870 14.904 1.00 92.50 115 THR A C 1
ATOM 947 O O . THR A 1 115 ? -7.601 5.390 14.423 1.00 92.50 115 THR A O 1
ATOM 950 N N . GLU A 1 116 ? -6.123 3.708 14.433 1.00 91.25 116 GLU A N 1
ATOM 951 C CA . GLU A 1 116 ? -6.742 2.977 13.316 1.00 91.25 116 GLU A CA 1
ATOM 952 C C . GLU A 1 116 ? -8.191 2.565 13.648 1.00 91.25 116 GLU A C 1
ATOM 954 O O . GLU A 1 116 ? -9.048 2.576 12.765 1.00 91.25 116 GLU A O 1
ATOM 959 N N . LYS A 1 117 ? -8.496 2.255 14.916 1.00 90.62 117 LYS A N 1
ATOM 960 C CA . LYS A 1 117 ? -9.862 1.954 15.369 1.00 90.62 117 LYS A CA 1
ATOM 961 C C . LYS A 1 117 ? -10.769 3.189 15.348 1.00 90.62 117 LYS A C 1
ATOM 963 O O . LYS A 1 117 ? -11.892 3.086 14.859 1.00 90.62 117 LYS A O 1
ATOM 968 N N . LYS A 1 118 ? -10.297 4.345 15.836 1.00 93.50 118 LYS A N 1
ATOM 969 C CA . LYS A 1 118 ? -11.050 5.613 15.746 1.00 93.50 118 LYS A CA 1
ATOM 970 C C . LYS A 1 118 ? -11.325 5.988 14.288 1.00 93.50 118 LYS A C 1
ATOM 972 O O . LYS A 1 118 ? -12.467 6.259 13.931 1.00 93.50 118 LYS A O 1
ATOM 977 N N . LEU A 1 119 ? -10.303 5.893 13.436 1.00 92.00 119 LEU A N 1
ATOM 978 C CA . LEU A 1 119 ? -10.425 6.151 12.003 1.00 92.00 119 LEU A CA 1
ATOM 979 C C . LEU A 1 119 ? -11.467 5.238 11.346 1.00 92.00 119 LEU A C 1
ATOM 981 O O . LEU A 1 119 ? -12.253 5.686 10.518 1.00 92.00 119 LEU A O 1
ATOM 985 N N . TYR A 1 120 ? -11.485 3.957 11.715 1.00 88.81 120 TYR A N 1
ATOM 986 C CA . TYR A 1 120 ? -12.468 3.011 11.200 1.00 88.81 120 TYR A CA 1
ATOM 987 C C . TYR A 1 120 ? -13.904 3.391 11.572 1.00 88.81 120 TYR A C 1
ATOM 989 O O . TYR A 1 120 ? -14.759 3.422 10.689 1.00 88.81 120 TYR A O 1
ATOM 997 N N . ASN A 1 121 ? -14.161 3.715 12.842 1.00 90.31 121 ASN A N 1
ATOM 998 C CA . ASN A 1 121 ? -15.488 4.141 13.289 1.00 90.31 121 ASN A CA 1
ATOM 999 C C . ASN A 1 121 ? -15.952 5.388 12.529 1.00 90.31 121 ASN A C 1
ATOM 1001 O O . ASN A 1 121 ? -17.053 5.398 11.987 1.00 90.31 121 ASN A O 1
ATOM 1005 N N . TRP A 1 122 ? -15.066 6.376 12.387 1.00 91.19 122 TRP A N 1
ATOM 1006 C CA . TRP A 1 122 ? -15.353 7.579 11.614 1.00 91.19 122 TRP A CA 1
ATOM 1007 C C . TRP A 1 122 ? -15.700 7.258 10.149 1.00 91.19 122 TRP A C 1
ATOM 1009 O O . TRP A 1 122 ? -16.684 7.765 9.620 1.00 91.19 122 TRP A O 1
ATOM 1019 N N . ILE A 1 123 ? -14.970 6.345 9.491 1.00 87.19 123 ILE A N 1
ATOM 1020 C CA . ILE A 1 123 ? -15.287 5.911 8.116 1.00 87.19 123 ILE A CA 1
ATOM 1021 C C . ILE A 1 123 ? -16.685 5.275 8.026 1.00 87.19 123 ILE A C 1
ATOM 1023 O O . ILE A 1 123 ? -17.385 5.496 7.036 1.00 87.19 123 ILE A O 1
ATOM 1027 N N . ILE A 1 124 ? -17.099 4.480 9.021 1.00 84.44 124 ILE A N 1
ATOM 1028 C CA . ILE A 1 124 ? -18.455 3.906 9.058 1.00 84.44 124 ILE A CA 1
ATOM 1029 C C . ILE A 1 124 ? -19.495 5.017 9.169 1.00 84.44 124 ILE A C 1
ATOM 1031 O O . ILE A 1 124 ? -20.465 5.003 8.417 1.00 84.44 124 ILE A O 1
ATOM 1035 N N . GLU A 1 125 ? -19.292 5.982 10.064 1.00 87.94 125 GLU A N 1
ATOM 1036 C CA . GLU A 1 125 ? -20.216 7.103 10.262 1.00 87.94 125 GLU A CA 1
ATOM 1037 C C . GLU A 1 125 ? -20.400 7.911 8.974 1.00 87.94 125 GLU A C 1
ATOM 1039 O O . GLU A 1 125 ? -21.531 8.168 8.562 1.00 87.94 125 GLU A O 1
ATOM 1044 N N . GLN A 1 126 ? -19.302 8.228 8.279 1.00 84.75 126 GLN A N 1
ATOM 1045 C CA . GLN A 1 126 ? -19.361 8.919 6.987 1.00 84.75 126 GLN A CA 1
ATOM 1046 C C . GLN A 1 126 ? -20.148 8.113 5.945 1.00 84.75 126 GLN A C 1
ATOM 1048 O O . GLN A 1 126 ? -20.944 8.667 5.188 1.00 84.75 126 GLN A O 1
ATOM 1053 N N . ARG A 1 127 ? -19.986 6.785 5.935 1.00 77.94 127 ARG A N 1
ATOM 1054 C CA . ARG A 1 127 ? -20.734 5.896 5.036 1.00 77.94 127 ARG A CA 1
ATOM 1055 C C . ARG A 1 127 ? -22.214 5.809 5.381 1.00 77.94 127 ARG A C 1
ATOM 1057 O O . ARG A 1 127 ? -23.030 5.784 4.468 1.00 77.94 127 ARG A O 1
ATOM 1064 N N . MET A 1 128 ? -22.569 5.791 6.664 1.00 77.81 128 MET A N 1
ATOM 1065 C CA . MET A 1 128 ? -23.970 5.833 7.100 1.00 77.81 128 MET A CA 1
ATOM 1066 C C . MET A 1 128 ? -24.655 7.138 6.681 1.00 77.81 128 MET A C 1
ATOM 1068 O O . MET A 1 128 ? -25.849 7.143 6.405 1.00 77.81 128 MET A O 1
ATOM 1072 N N . GLN A 1 129 ? -23.892 8.227 6.590 1.00 80.62 129 GLN A N 1
ATOM 1073 C CA . GLN A 1 129 ? -24.352 9.522 6.079 1.00 80.62 129 GLN A CA 1
ATOM 1074 C C . GLN A 1 129 ? -24.372 9.595 4.543 1.00 80.62 129 GLN A C 1
ATOM 1076 O O . GLN A 1 129 ? -24.782 10.606 3.979 1.00 80.62 129 GLN A O 1
ATOM 1081 N N . GLY A 1 130 ? -23.925 8.542 3.856 1.00 73.88 130 GLY A N 1
ATOM 1082 C CA . GLY A 1 130 ? -23.855 8.484 2.401 1.00 73.88 130 GLY A CA 1
ATOM 1083 C C . GLY A 1 130 ? -22.775 9.359 1.775 1.00 73.88 130 GLY A C 1
ATOM 1084 O O . GLY A 1 130 ? -22.838 9.659 0.582 1.00 73.88 130 GLY A O 1
ATOM 1085 N N . LEU A 1 131 ? -21.777 9.763 2.561 1.00 75.62 131 LEU A N 1
ATOM 1086 C CA . LEU A 1 131 ? -20.648 10.543 2.078 1.00 75.62 131 LEU A CA 1
ATOM 1087 C C . LEU A 1 131 ? -19.606 9.626 1.436 1.00 75.62 131 LEU A C 1
ATOM 1089 O O . LEU A 1 131 ? -19.181 8.612 1.999 1.00 75.62 131 LEU A O 1
ATOM 1093 N N . ALA A 1 132 ? -19.172 10.005 0.235 1.00 73.00 132 ALA A N 1
ATOM 1094 C CA . ALA A 1 132 ? -18.099 9.313 -0.452 1.00 73.00 132 ALA A CA 1
ATOM 1095 C C . ALA A 1 132 ? -16.763 9.569 0.253 1.00 73.00 132 ALA A C 1
ATOM 1097 O O . ALA A 1 132 ? -16.389 10.702 0.558 1.00 73.00 132 ALA A O 1
ATOM 1098 N N . MET A 1 133 ? -16.012 8.495 0.464 1.00 77.19 133 MET A N 1
ATOM 1099 C CA . MET A 1 133 ? -14.704 8.557 1.096 1.00 77.19 133 MET A CA 1
ATOM 1100 C C . MET A 1 133 ? -13.610 8.637 0.032 1.00 77.19 133 MET A C 1
ATOM 1102 O O . MET A 1 133 ? -13.630 7.871 -0.928 1.00 77.19 133 MET A O 1
ATOM 1106 N N . THR A 1 134 ? -12.634 9.539 0.214 1.00 81.38 134 THR A N 1
ATOM 1107 C CA . THR A 1 134 ? -11.422 9.665 -0.626 1.00 81.38 134 THR A CA 1
ATOM 1108 C C . THR A 1 134 ? -10.171 9.276 0.183 1.00 81.38 134 THR A C 1
ATOM 1110 O O . THR A 1 134 ? -10.163 9.297 1.415 1.00 81.38 134 THR A O 1
ATOM 1113 N N . TYR A 1 135 ? -9.120 8.792 -0.487 1.00 81.31 135 TYR A N 1
ATOM 1114 C CA . TYR A 1 135 ? -7.886 8.402 0.211 1.00 81.31 135 TYR A CA 1
ATOM 1115 C C . TYR A 1 135 ? -7.313 9.590 0.990 1.00 81.31 135 TYR A C 1
ATOM 1117 O O . TYR A 1 135 ? -6.809 9.433 2.101 1.00 81.31 135 TYR A O 1
ATOM 1125 N N . THR A 1 136 ? -7.408 10.778 0.401 1.00 84.12 136 THR A N 1
ATOM 1126 C CA . THR A 1 136 ? -7.007 12.036 1.016 1.00 84.12 136 THR A CA 1
ATOM 1127 C C . THR A 1 136 ? -7.803 12.306 2.282 1.00 84.12 136 THR A C 1
ATOM 1129 O O . THR A 1 136 ? -7.171 12.584 3.295 1.00 84.12 136 THR A O 1
ATOM 1132 N N . THR A 1 137 ? -9.132 12.141 2.286 1.00 87.62 137 THR A N 1
ATOM 1133 C CA . THR A 1 137 ? -9.922 12.346 3.511 1.00 87.62 137 THR A CA 1
ATOM 1134 C C . THR A 1 137 ? -9.526 11.362 4.605 1.00 87.62 137 THR A C 1
ATOM 1136 O O . THR A 1 137 ? -9.202 11.801 5.700 1.00 87.62 137 THR A O 1
ATOM 1139 N N . ALA A 1 138 ? -9.406 10.064 4.304 1.00 87.38 138 ALA A N 1
ATOM 1140 C CA . ALA A 1 138 ? -8.936 9.072 5.282 1.00 87.38 138 ALA A CA 1
ATOM 1141 C C . ALA A 1 138 ? -7.503 9.335 5.787 1.00 87.38 138 ALA A C 1
ATOM 1143 O O . ALA A 1 138 ? -7.148 8.973 6.907 1.00 87.38 138 ALA A O 1
ATOM 1144 N N . LYS A 1 139 ? -6.651 9.940 4.954 1.00 89.50 139 LYS A N 1
ATOM 1145 C CA . LYS A 1 139 ? -5.294 10.328 5.339 1.00 89.50 139 LYS A CA 1
ATOM 1146 C C . LYS A 1 139 ? -5.300 11.543 6.263 1.00 89.50 139 LYS A C 1
ATOM 1148 O O . LYS A 1 139 ? -4.571 11.515 7.247 1.00 89.50 139 LYS A O 1
ATOM 1153 N N . PHE A 1 140 ? -6.051 12.592 5.932 1.00 91.25 140 PHE A N 1
ATOM 1154 C CA . PHE A 1 140 ? -6.126 13.798 6.756 1.00 91.25 140 PHE A CA 1
ATOM 1155 C C . PHE A 1 140 ? -6.718 13.476 8.123 1.00 91.25 140 PHE A C 1
ATOM 1157 O O . PHE A 1 140 ? -6.069 13.753 9.123 1.00 91.25 140 PHE A O 1
ATOM 1164 N N . THR A 1 141 ? -7.821 12.728 8.168 1.00 93.44 141 THR A N 1
ATOM 1165 C CA . THR A 1 141 ? -8.411 12.330 9.450 1.00 93.44 141 THR A CA 1
ATOM 1166 C C . THR A 1 141 ? -7.493 11.454 10.288 1.00 93.44 141 THR A C 1
ATOM 1168 O O . THR A 1 141 ? -7.479 11.571 11.505 1.00 93.44 141 THR A O 1
ATOM 1171 N N . MET A 1 142 ? -6.660 10.611 9.672 1.00 93.62 142 MET A N 1
ATOM 1172 C CA . MET A 1 142 ? -5.632 9.877 10.414 1.00 93.62 142 MET A CA 1
ATOM 1173 C C . MET A 1 142 ? -4.627 10.813 11.106 1.00 93.62 142 MET A C 1
ATOM 1175 O O . MET A 1 142 ? -4.189 10.502 12.210 1.00 93.62 142 MET A O 1
ATOM 1179 N N . PHE A 1 143 ? -4.234 11.923 10.474 1.00 93.88 143 PHE A N 1
ATOM 1180 C CA . PHE A 1 143 ? -3.361 12.912 11.113 1.00 93.88 143 PHE A CA 1
ATOM 1181 C C . PHE A 1 143 ? -4.096 13.690 12.200 1.00 93.88 143 PHE A C 1
ATOM 1183 O O . PHE A 1 143 ? -3.550 13.796 13.293 1.00 93.88 143 PHE A O 1
ATOM 1190 N N . ASP A 1 144 ? -5.337 14.110 11.950 1.00 94.19 144 ASP A N 1
ATOM 1191 C CA . ASP A 1 144 ? -6.159 14.807 12.946 1.00 94.19 144 ASP A CA 1
ATOM 1192 C C . ASP A 1 144 ? -6.309 13.963 14.224 1.00 94.19 144 AS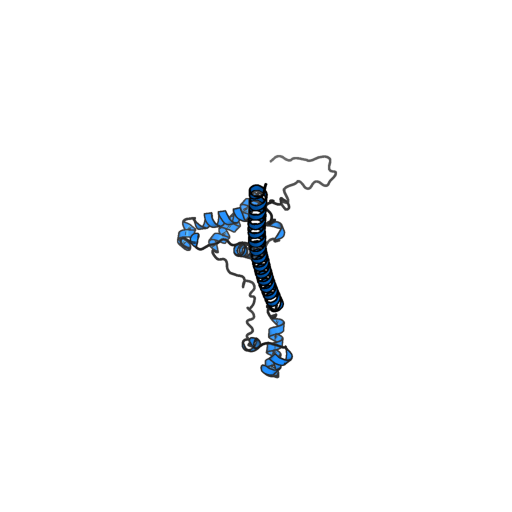P A C 1
ATOM 1194 O O . ASP A 1 144 ? -6.093 14.452 15.329 1.00 94.19 144 ASP A O 1
ATOM 1198 N N . ILE A 1 145 ? -6.572 12.655 14.083 1.00 95.00 145 ILE A N 1
ATOM 1199 C CA . ILE A 1 145 ? -6.676 11.737 15.229 1.00 95.00 145 ILE A CA 1
ATOM 1200 C C . ILE A 1 145 ? -5.320 11.582 15.937 1.00 95.00 145 ILE A C 1
ATOM 1202 O O . ILE A 1 145 ? -5.275 11.453 17.156 1.00 95.00 145 ILE A O 1
ATOM 1206 N N . LEU A 1 146 ? -4.195 11.579 15.213 1.00 93.62 146 LEU A N 1
ATOM 1207 C CA . LEU A 1 146 ? -2.864 11.510 15.836 1.00 93.62 146 LEU A CA 1
ATOM 1208 C C . LEU A 1 146 ? -2.494 12.788 16.602 1.00 93.62 146 LEU A C 1
ATOM 1210 O O . LEU A 1 146 ? -1.681 12.710 17.521 1.00 93.62 146 LEU A O 1
ATOM 1214 N N . GLU A 1 147 ? -3.065 13.932 16.225 1.00 93.12 147 GLU A N 1
ATOM 1215 C CA . GLU A 1 147 ? -2.897 15.217 16.913 1.00 93.12 147 GLU A CA 1
ATOM 1216 C C . GLU A 1 147 ? -3.802 15.358 18.148 1.00 93.12 147 GLU A C 1
ATOM 1218 O O . GLU A 1 147 ? -3.610 16.271 18.953 1.00 93.12 147 GLU A O 1
ATOM 1223 N N . GLU A 1 148 ? -4.751 14.441 18.361 1.00 94.00 148 GLU A N 1
ATOM 1224 C CA . GLU A 1 148 ? -5.548 14.421 19.585 1.00 94.00 148 GLU A CA 1
ATOM 1225 C C . GLU A 1 148 ? -4.654 14.232 20.825 1.00 94.00 148 GLU A C 1
ATOM 1227 O O . GLU A 1 148 ? -3.753 13.383 20.828 1.00 94.00 148 GLU A O 1
ATOM 1232 N N . PRO A 1 149 ? -4.934 14.938 21.938 1.00 93.19 149 PRO A N 1
ATOM 1233 C CA . PRO A 1 149 ? -4.107 14.873 23.143 1.00 93.19 149 PRO A CA 1
ATOM 1234 C C . PRO A 1 149 ? -4.020 13.456 23.730 1.00 93.19 149 PRO A C 1
ATOM 1236 O O . PRO A 1 149 ? -2.984 13.078 24.274 1.00 93.19 149 PRO A O 1
ATOM 1239 N N . GLU A 1 150 ? -5.071 12.644 23.570 1.00 93.25 150 GLU A N 1
ATOM 1240 C CA . GLU A 1 150 ? -5.085 11.231 23.968 1.00 93.25 150 GLU A CA 1
ATOM 1241 C C . GLU A 1 150 ? -4.041 10.405 23.201 1.00 93.25 150 GLU A C 1
ATOM 1243 O O . GLU A 1 150 ? -3.316 9.601 23.78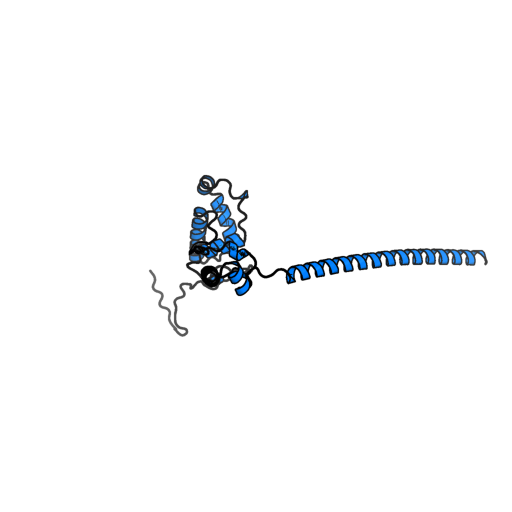8 1.00 93.25 150 GLU A O 1
ATOM 1248 N N . MET A 1 151 ? -3.933 10.617 21.887 1.00 93.25 151 MET A N 1
ATOM 1249 C CA . MET A 1 151 ? -3.006 9.880 21.026 1.00 93.25 151 MET A CA 1
ATOM 1250 C C . MET A 1 151 ? -1.578 10.399 21.169 1.00 93.25 151 MET A C 1
ATOM 1252 O O . MET A 1 151 ? -0.639 9.600 21.173 1.00 93.25 151 MET A O 1
ATOM 1256 N N . ILE A 1 152 ? -1.410 11.708 21.374 1.00 93.25 152 ILE A N 1
ATOM 1257 C CA . ILE A 1 152 ? -0.115 12.309 21.708 1.00 93.25 152 ILE A CA 1
ATOM 1258 C C . ILE A 1 152 ? 0.411 11.738 23.031 1.00 93.25 152 ILE A C 1
ATOM 1260 O O . ILE A 1 152 ? 1.593 11.412 23.119 1.00 93.25 152 ILE A O 1
ATOM 1264 N N . ALA A 1 153 ? -0.441 11.557 24.046 1.00 93.38 153 ALA A N 1
ATOM 1265 C CA . ALA A 1 153 ? -0.028 10.950 25.312 1.00 93.38 153 ALA A CA 1
ATOM 1266 C C . ALA A 1 153 ? 0.439 9.489 25.146 1.00 93.38 153 ALA A C 1
ATOM 1268 O O . ALA A 1 153 ? 1.386 9.068 25.810 1.00 93.38 153 ALA A O 1
ATOM 1269 N N . LEU A 1 154 ? -0.190 8.724 24.244 1.00 93.19 154 LEU A N 1
ATOM 1270 C CA . LEU A 1 154 ? 0.136 7.313 24.004 1.00 93.19 154 LEU A CA 1
ATOM 1271 C C . LEU A 1 154 ? 1.366 7.105 23.111 1.00 93.19 154 LEU A C 1
ATOM 1273 O O . LEU A 1 154 ? 2.188 6.229 23.383 1.00 93.19 154 LEU A O 1
ATOM 1277 N N . TYR A 1 155 ? 1.495 7.877 22.030 1.00 90.50 155 TYR A N 1
ATOM 1278 C CA . TYR A 1 155 ? 2.495 7.635 20.982 1.00 90.50 155 TYR A CA 1
ATOM 1279 C C . TYR A 1 155 ? 3.493 8.780 20.787 1.00 90.50 155 TYR A C 1
ATOM 1281 O O . TYR A 1 155 ? 4.386 8.679 19.937 1.00 90.50 155 TYR A O 1
ATOM 1289 N N . GLY A 1 156 ? 3.354 9.871 21.540 1.00 88.56 156 GLY A N 1
ATOM 1290 C CA . GLY A 1 156 ? 4.119 11.100 21.357 1.00 88.56 156 GLY A CA 1
ATOM 1291 C C . GLY A 1 156 ? 3.797 11.807 20.039 1.00 88.56 156 GLY A C 1
ATOM 1292 O O . GLY A 1 156 ? 2.807 11.514 19.369 1.00 88.56 156 GLY A O 1
ATOM 1293 N N . ASN A 1 157 ? 4.684 12.716 19.628 1.00 83.88 157 ASN A N 1
ATOM 1294 C CA . ASN A 1 157 ? 4.596 13.390 18.333 1.00 83.88 157 ASN A CA 1
ATOM 1295 C C . ASN A 1 157 ? 4.926 12.407 17.187 1.00 83.88 157 ASN A C 1
ATOM 1297 O O . ASN A 1 157 ? 6.058 12.294 16.710 1.00 83.88 157 ASN A O 1
ATOM 1301 N N . SER A 1 158 ? 3.925 11.613 16.808 1.00 81.69 158 SER A N 1
ATOM 1302 C CA . SER A 1 158 ? 4.019 10.576 15.779 1.00 81.69 158 SER A CA 1
ATOM 1303 C C . SER A 1 158 ? 3.770 11.102 14.361 1.00 81.69 158 SER A C 1
ATOM 1305 O O . SER A 1 158 ? 4.108 10.404 13.400 1.00 81.69 158 SER A O 1
ATOM 1307 N N . THR A 1 159 ? 3.239 12.320 14.204 1.00 80.88 159 THR A N 1
ATOM 1308 C CA . THR A 1 159 ? 2.912 12.915 12.895 1.00 80.88 159 THR A CA 1
ATOM 1309 C C . THR A 1 159 ? 4.156 13.120 12.030 1.00 80.88 159 THR A C 1
ATOM 1311 O O . THR A 1 159 ? 4.129 12.819 10.839 1.00 80.88 159 THR A O 1
ATOM 1314 N N . GLU A 1 160 ? 5.290 13.489 12.629 1.00 83.25 160 GLU A N 1
ATOM 1315 C CA . GLU A 1 160 ? 6.565 13.657 11.914 1.00 83.25 160 GLU A CA 1
ATOM 1316 C C . GLU A 1 160 ? 7.105 12.345 11.320 1.00 83.25 160 GLU A C 1
ATOM 1318 O O . GLU A 1 160 ? 7.743 12.328 10.264 1.00 83.25 160 GLU A O 1
ATOM 1323 N N . LYS A 1 161 ? 6.856 11.216 11.994 1.00 85.81 161 LYS A N 1
ATOM 1324 C CA . LYS A 1 161 ? 7.376 9.897 11.596 1.00 85.81 161 LYS A CA 1
ATOM 1325 C C . LYS A 1 161 ? 6.410 9.149 10.683 1.00 85.81 161 LYS A C 1
ATOM 1327 O O . LYS A 1 161 ? 6.830 8.310 9.877 1.00 85.81 161 LYS A O 1
ATOM 1332 N N . PHE A 1 162 ? 5.116 9.415 10.809 1.00 89.88 162 PHE A N 1
ATOM 1333 C CA . PHE A 1 162 ? 4.087 8.686 10.096 1.00 89.88 162 PHE A CA 1
ATOM 1334 C C . PHE A 1 162 ? 3.834 9.268 8.701 1.00 89.88 162 PHE A C 1
ATOM 1336 O O . PHE A 1 162 ? 3.315 10.360 8.524 1.00 89.88 162 PHE A O 1
ATOM 1343 N N . LYS A 1 163 ? 4.158 8.494 7.659 1.00 85.38 163 LYS A N 1
ATOM 1344 C CA . LYS A 1 163 ? 4.037 8.940 6.258 1.00 85.38 163 LYS A CA 1
ATOM 1345 C C . LYS A 1 163 ? 2.632 8.775 5.654 1.00 85.38 163 LYS A C 1
ATOM 1347 O O . LYS A 1 163 ? 2.403 9.245 4.540 1.00 85.38 163 LYS A O 1
ATOM 1352 N N . ALA A 1 164 ? 1.733 8.034 6.311 1.00 87.56 164 ALA A N 1
ATOM 1353 C CA . ALA A 1 164 ? 0.426 7.641 5.765 1.00 87.56 164 ALA A CA 1
ATOM 1354 C C . ALA A 1 164 ? 0.502 7.142 4.303 1.00 87.56 164 ALA A C 1
ATOM 1356 O O . ALA A 1 164 ? -0.236 7.577 3.423 1.00 87.56 164 ALA A O 1
ATOM 1357 N N . SER A 1 165 ? 1.477 6.276 4.003 1.00 87.25 165 SER A N 1
ATOM 1358 C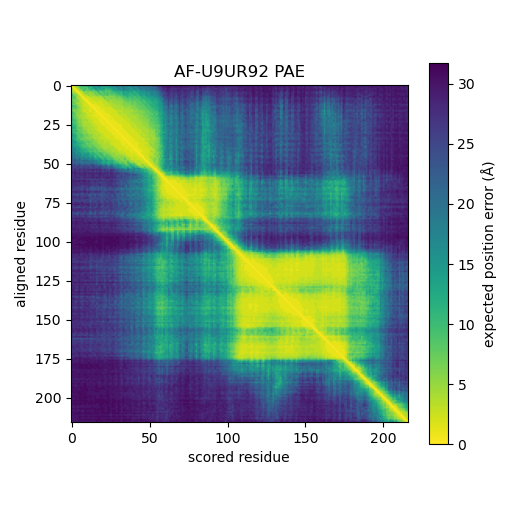 CA . SER A 1 165 ? 1.719 5.829 2.624 1.00 87.25 165 SER A CA 1
ATOM 1359 C C . SER A 1 165 ? 0.550 5.012 2.057 1.00 87.25 165 SER A C 1
ATOM 1361 O O . SER A 1 165 ? -0.146 4.322 2.800 1.00 87.25 165 SER A O 1
ATOM 1363 N N . PHE A 1 166 ? 0.422 4.955 0.728 1.00 80.81 166 PHE A N 1
ATOM 1364 C CA . PHE A 1 166 ? -0.550 4.079 0.055 1.00 80.81 166 PHE A CA 1
ATOM 1365 C C . PHE A 1 166 ? -0.440 2.605 0.496 1.00 80.81 166 PHE A C 1
ATOM 1367 O O . PHE A 1 166 ? -1.434 1.897 0.653 1.00 80.81 166 PHE A O 1
ATOM 1374 N N . ARG A 1 167 ? 0.783 2.132 0.776 1.00 81.81 167 ARG A N 1
ATOM 1375 C CA . ARG A 1 167 ? 1.006 0.789 1.327 1.00 81.81 167 ARG A CA 1
ATOM 1376 C C . ARG A 1 167 ? 0.411 0.630 2.727 1.00 81.81 167 ARG A C 1
ATOM 1378 O O . ARG A 1 167 ? -0.105 -0.435 3.039 1.00 81.81 167 ARG A O 1
ATOM 1385 N N . TRP A 1 168 ? 0.498 1.654 3.573 1.00 88.62 168 TRP A N 1
ATOM 1386 C CA . TRP A 1 168 ? -0.160 1.621 4.877 1.00 88.62 168 TRP A CA 1
ATOM 1387 C C . TRP A 1 168 ? -1.678 1.571 4.703 1.00 88.62 168 TRP A C 1
ATOM 1389 O O . TRP A 1 168 ? -2.284 0.676 5.278 1.00 88.62 168 TRP A O 1
ATOM 1399 N N . LEU A 1 169 ? -2.260 2.421 3.848 1.00 84.94 169 LEU A N 1
ATOM 1400 C CA . LEU A 1 169 ? -3.708 2.450 3.609 1.00 84.94 169 LEU A CA 1
ATOM 1401 C C . LEU A 1 169 ? -4.226 1.099 3.107 1.00 84.94 169 LEU A C 1
ATOM 1403 O O . LEU A 1 169 ? -5.162 0.543 3.664 1.00 84.94 169 LEU A O 1
ATOM 1407 N N . THR A 1 170 ? -3.589 0.525 2.087 1.00 79.38 170 THR A N 1
ATOM 1408 C CA . THR A 1 170 ? -3.985 -0.788 1.549 1.00 79.38 170 THR A CA 1
ATOM 1409 C C . THR A 1 170 ? -3.906 -1.898 2.595 1.00 79.38 170 THR A C 1
ATOM 1411 O O . THR A 1 170 ? -4.715 -2.822 2.575 1.00 79.38 170 THR A O 1
ATOM 1414 N N . LEU A 1 171 ? -2.952 -1.826 3.528 1.00 82.62 171 LEU A N 1
ATOM 1415 C CA . LEU A 1 171 ? -2.841 -2.783 4.626 1.00 82.62 171 LEU A CA 1
ATOM 1416 C C . LEU A 1 171 ? -3.846 -2.515 5.749 1.00 82.62 171 LEU A C 1
ATOM 1418 O O . LEU A 1 171 ? -4.404 -3.472 6.269 1.00 82.62 171 LEU A O 1
ATOM 1422 N N . PHE A 1 172 ? -4.081 -1.251 6.101 1.00 85.38 172 PHE A N 1
ATOM 1423 C CA . PHE A 1 172 ? -5.129 -0.808 7.023 1.00 85.38 172 PHE A CA 1
ATOM 1424 C C . PHE A 1 172 ? -6.491 -1.310 6.554 1.00 85.38 172 PHE A C 1
ATOM 1426 O O . PHE A 1 172 ? -7.164 -2.029 7.288 1.00 85.38 172 PHE A O 1
ATOM 1433 N N . MET A 1 173 ? -6.809 -1.074 5.281 1.00 79.50 173 MET A N 1
ATOM 1434 C CA . MET A 1 173 ? -8.006 -1.606 4.650 1.00 79.50 173 MET A CA 1
ATOM 1435 C C . MET A 1 173 ? -8.008 -3.122 4.735 1.00 79.50 173 MET A C 1
ATOM 1437 O O . MET A 1 173 ? -8.903 -3.649 5.361 1.00 79.50 173 MET A O 1
ATOM 1441 N N . LYS A 1 174 ? -6.977 -3.843 4.270 1.00 76.56 174 LYS A N 1
ATOM 1442 C CA . LYS A 1 174 ? -6.927 -5.318 4.384 1.00 76.56 174 LYS A CA 1
ATOM 1443 C C . LYS A 1 174 ? -7.112 -5.858 5.808 1.00 76.56 174 LYS A C 1
ATOM 1445 O O . LYS A 1 174 ? -7.605 -6.972 5.963 1.00 76.56 174 LYS A O 1
ATOM 1450 N N . ARG A 1 175 ? -6.691 -5.116 6.839 1.00 79.50 175 ARG A N 1
ATOM 1451 C CA . ARG A 1 175 ? -6.915 -5.483 8.247 1.00 79.50 175 ARG A CA 1
ATOM 1452 C C . ARG A 1 175 ? -8.384 -5.332 8.641 1.00 79.50 175 ARG A C 1
ATOM 1454 O O . ARG A 1 175 ? -8.903 -6.212 9.320 1.00 79.50 175 ARG A O 1
ATOM 1461 N N . ILE A 1 176 ? -9.033 -4.264 8.187 1.00 74.06 176 ILE A N 1
ATOM 1462 C CA . ILE A 1 176 ? -10.464 -3.997 8.390 1.00 74.06 176 ILE A CA 1
ATOM 1463 C C . ILE A 1 176 ? -11.339 -4.915 7.521 1.00 74.06 176 ILE A C 1
ATOM 1465 O O . ILE A 1 176 ? -12.383 -5.387 7.953 1.00 74.06 176 ILE A O 1
ATOM 1469 N N . GLN A 1 177 ? -10.868 -5.232 6.317 1.00 62.03 177 GLN A N 1
ATOM 1470 C CA . GLN A 1 177 ? -11.548 -5.896 5.207 1.00 62.03 177 GLN A CA 1
ATOM 1471 C C . GLN A 1 177 ? -11.850 -7.386 5.433 1.00 62.03 177 GLN A C 1
ATOM 1473 O O . GLN A 1 177 ? -12.203 -8.108 4.508 1.00 62.03 177 GLN A O 1
ATOM 1478 N N . LYS A 1 178 ? -11.805 -7.878 6.672 1.00 55.66 178 LYS A N 1
ATOM 1479 C CA . LYS A 1 178 ? -12.503 -9.133 6.975 1.00 55.66 178 LYS A CA 1
ATOM 1480 C C . LYS A 1 178 ? -14.029 -9.025 6.762 1.00 55.66 178 LYS A C 1
ATOM 1482 O O . LYS A 1 178 ? -14.690 -10.050 6.852 1.00 55.66 178 LYS A O 1
ATOM 1487 N N . SER A 1 179 ? -14.568 -7.836 6.458 1.00 45.97 179 SER A N 1
ATOM 1488 C CA . SER A 1 179 ? -16.004 -7.568 6.303 1.00 45.97 179 SER A CA 1
ATOM 1489 C C . SER A 1 179 ? -16.481 -6.936 4.973 1.00 45.97 179 SER A C 1
ATOM 1491 O O . SER A 1 179 ? -17.691 -6.831 4.824 1.00 45.97 179 SER A O 1
ATOM 1493 N N . PHE A 1 180 ? -15.633 -6.543 3.997 1.00 48.44 180 PHE A N 1
ATOM 1494 C CA . PHE A 1 180 ? -16.093 -5.835 2.765 1.00 48.44 180 PHE A CA 1
ATOM 1495 C C . PHE A 1 180 ? -15.216 -6.064 1.507 1.00 48.44 180 PHE A C 1
ATOM 1497 O O . PHE A 1 180 ? -14.037 -6.373 1.623 1.00 48.44 180 PHE A O 1
ATOM 1504 N N . GLU A 1 181 ? -15.731 -5.889 0.282 1.00 47.56 181 GLU A N 1
ATOM 1505 C CA . GLU A 1 181 ? -14.964 -6.057 -0.976 1.00 47.56 181 GLU A CA 1
ATOM 1506 C C . GLU A 1 181 ? -14.220 -4.763 -1.401 1.00 47.56 181 GLU A C 1
ATOM 1508 O O . GLU A 1 181 ? -14.710 -3.660 -1.185 1.00 47.56 181 GLU A O 1
ATOM 1513 N N . PHE A 1 182 ? -12.999 -4.869 -1.959 1.00 46.47 182 PHE A N 1
ATOM 1514 C CA . PHE A 1 182 ? -12.051 -3.734 -2.122 1.00 46.47 182 PHE A CA 1
ATOM 1515 C C . PHE A 1 182 ? -12.542 -2.702 -3.145 1.00 46.47 182 PHE A C 1
ATOM 1517 O O . PHE A 1 182 ? -12.306 -1.505 -2.989 1.00 46.47 182 PHE A O 1
ATOM 1524 N N . SER A 1 183 ? -13.239 -3.188 -4.171 1.00 49.97 183 SER A N 1
ATOM 1525 C CA . SER A 1 183 ? -13.885 -2.417 -5.234 1.00 49.97 183 SER A CA 1
ATOM 1526 C C . SER A 1 183 ? -14.969 -1.472 -4.721 1.00 49.97 183 SER A C 1
ATOM 1528 O O . SER A 1 183 ? -15.203 -0.441 -5.338 1.00 49.97 183 SER A O 1
ATOM 1530 N N . ASN A 1 184 ? -15.569 -1.770 -3.566 1.00 51.62 184 ASN A N 1
ATOM 1531 C CA . ASN A 1 184 ? -16.718 -1.028 -3.039 1.00 51.62 184 ASN A CA 1
ATOM 1532 C C . ASN A 1 184 ? -16.270 0.032 -2.013 1.00 51.62 184 ASN A C 1
ATOM 1534 O O . ASN A 1 184 ? -17.090 0.654 -1.327 1.00 51.62 184 ASN A O 1
ATOM 1538 N N . ILE A 1 185 ? -14.950 0.211 -1.835 1.00 50.25 185 ILE A N 1
ATOM 1539 C CA . ILE A 1 185 ? -14.401 1.119 -0.822 1.00 50.25 185 ILE A CA 1
ATOM 1540 C C . ILE A 1 185 ? -13.772 2.372 -1.422 1.00 50.25 185 ILE A C 1
ATOM 1542 O O . ILE A 1 185 ? -13.961 3.451 -0.866 1.00 50.25 185 ILE A O 1
ATOM 1546 N N . PHE A 1 186 ? -13.085 2.247 -2.556 1.00 46.44 186 PHE A N 1
ATOM 1547 C CA . PHE A 1 186 ? -12.395 3.355 -3.207 1.00 46.44 186 PHE A CA 1
ATOM 1548 C C . PHE A 1 186 ? -12.284 3.104 -4.707 1.00 46.44 186 PHE A C 1
ATOM 1550 O O . PHE A 1 186 ? -11.546 2.204 -5.111 1.00 46.44 186 PHE A O 1
ATOM 1557 N N . ASN A 1 187 ? -12.920 3.939 -5.531 1.00 49.50 187 ASN A N 1
ATOM 1558 C CA . ASN A 1 187 ? -12.384 4.150 -6.872 1.00 49.50 187 ASN A CA 1
ATOM 1559 C C . ASN A 1 187 ? -11.114 5.007 -6.724 1.00 49.50 187 ASN A C 1
ATOM 1561 O O . ASN A 1 187 ? -11.069 5.934 -5.912 1.00 49.50 187 ASN A O 1
ATOM 1565 N N . MET A 1 188 ? -10.025 4.586 -7.368 1.00 48.75 188 MET A N 1
ATOM 1566 C CA . MET A 1 188 ? -8.670 5.102 -7.111 1.00 48.75 188 MET A CA 1
ATOM 1567 C C . MET A 1 188 ? -8.322 6.327 -7.974 1.00 48.75 188 MET A C 1
ATOM 1569 O O . MET A 1 188 ? -7.293 6.964 -7.747 1.00 48.75 188 MET A O 1
ATOM 1573 N N . ASP A 1 189 ? -9.149 6.636 -8.968 1.00 42.09 189 ASP A N 1
ATOM 1574 C CA . ASP A 1 189 ? -9.175 7.899 -9.693 1.00 42.09 189 ASP A CA 1
ATOM 1575 C C . ASP A 1 189 ? -10.100 8.884 -8.970 1.00 42.09 189 ASP A C 1
ATOM 1577 O O . ASP A 1 189 ? -10.976 8.493 -8.210 1.00 42.09 189 ASP A O 1
ATOM 1581 N N . GLU A 1 190 ? -9.874 10.175 -9.167 1.00 48.97 190 GLU A N 1
ATOM 1582 C CA . GLU A 1 190 ? -10.456 11.308 -8.429 1.00 48.97 190 GLU A CA 1
ATOM 1583 C C . GLU A 1 190 ? -11.995 11.441 -8.534 1.00 48.97 190 GLU A C 1
ATOM 1585 O O . GLU A 1 190 ? -12.561 12.472 -8.177 1.00 48.97 190 GLU A O 1
ATOM 1590 N N . THR A 1 191 ? -12.691 10.405 -9.004 1.00 45.06 191 THR A N 1
ATOM 1591 C CA . THR A 1 191 ? -14.141 10.324 -9.085 1.00 45.06 191 THR A CA 1
ATOM 1592 C C . THR A 1 191 ? -14.703 9.527 -7.897 1.00 45.06 191 THR A C 1
ATOM 1594 O O . THR A 1 191 ? -14.504 8.313 -7.803 1.00 45.06 191 THR A O 1
ATOM 1597 N N . PRO A 1 192 ? -15.431 10.163 -6.956 1.00 42.81 192 PRO A N 1
ATOM 1598 C CA . PRO A 1 192 ? -16.211 9.415 -5.980 1.00 42.81 192 PRO A CA 1
ATOM 1599 C C . PRO A 1 192 ? -17.277 8.610 -6.734 1.00 42.81 192 PRO A C 1
ATOM 1601 O O . PRO A 1 192 ? -18.204 9.171 -7.318 1.00 42.81 192 PRO A O 1
ATOM 1604 N N . VAL A 1 193 ? -17.122 7.288 -6.767 1.00 43.00 193 VAL A N 1
ATOM 1605 C CA . VAL A 1 193 ? -18.118 6.386 -7.346 1.00 43.00 193 VAL A CA 1
ATOM 1606 C C . VAL A 1 193 ? -19.229 6.175 -6.324 1.00 43.00 193 VAL A C 1
ATOM 1608 O O . VAL A 1 193 ? -19.017 5.607 -5.258 1.00 43.00 193 VAL A O 1
ATOM 1611 N N . TRP A 1 194 ? -20.423 6.639 -6.682 1.00 44.16 194 TRP A N 1
ATOM 1612 C CA . TRP A 1 194 ? -21.675 6.553 -5.920 1.00 44.16 194 TRP A CA 1
ATOM 1613 C C . TRP A 1 194 ? -22.324 5.153 -5.941 1.00 44.16 194 TRP A C 1
ATOM 1615 O O . TRP A 1 194 ? -23.467 4.985 -5.524 1.00 44.16 194 TRP A O 1
ATOM 1625 N N . PHE A 1 195 ? -21.622 4.142 -6.452 1.00 35.53 195 PHE A N 1
ATOM 1626 C CA . PHE A 1 195 ? -22.157 2.800 -6.682 1.00 35.53 195 PHE A CA 1
ATOM 1627 C C . PHE A 1 195 ? -21.829 1.872 -5.512 1.00 35.53 195 PHE A C 1
ATOM 1629 O O . PHE A 1 195 ? -20.869 1.116 -5.581 1.00 35.53 195 PHE A O 1
ATOM 1636 N N . ASP A 1 196 ? -22.576 2.021 -4.416 1.00 42.22 196 ASP A N 1
ATOM 1637 C CA . ASP A 1 196 ? -23.061 0.919 -3.552 1.00 42.22 196 ASP A CA 1
ATOM 1638 C C . ASP A 1 196 ? -23.695 1.443 -2.251 1.00 42.22 196 ASP A C 1
ATOM 1640 O O . ASP A 1 196 ? -23.584 0.858 -1.173 1.00 42.22 196 ASP A O 1
ATOM 1644 N N . MET A 1 197 ? -24.429 2.552 -2.334 1.00 45.00 197 MET A N 1
ATOM 1645 C CA . MET A 1 197 ? -25.528 2.728 -1.398 1.00 45.00 197 MET A CA 1
ATOM 1646 C C . MET A 1 197 ? -26.739 2.012 -1.979 1.00 45.00 197 MET A C 1
ATOM 1648 O O . MET A 1 197 ? -27.390 2.527 -2.888 1.00 45.00 197 MET A O 1
ATOM 1652 N N . ALA A 1 198 ? -27.088 0.856 -1.415 1.00 40.34 198 ALA A N 1
ATOM 16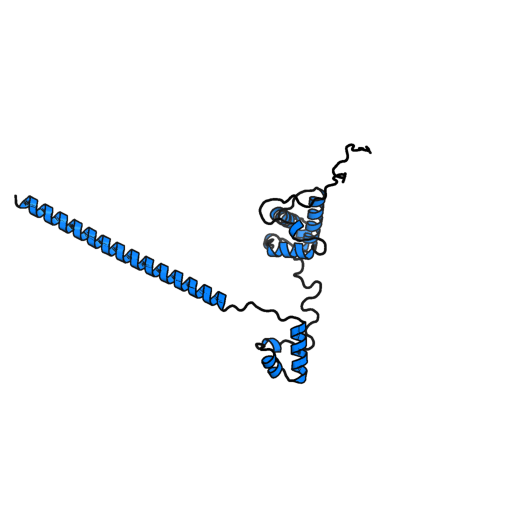53 C CA . ALA A 1 198 ? -28.496 0.503 -1.327 1.00 40.34 198 ALA A CA 1
ATOM 1654 C C . ALA A 1 198 ? -29.145 1.590 -0.459 1.00 40.34 198 ALA A C 1
ATOM 1656 O O . ALA A 1 198 ? -29.194 1.486 0.764 1.00 40.34 198 ALA A O 1
ATOM 1657 N N . GLY A 1 199 ? -29.533 2.704 -1.085 1.00 42.66 199 GLY A N 1
ATOM 1658 C CA . GLY A 1 199 ? -30.388 3.679 -0.432 1.00 42.66 199 GLY A CA 1
ATOM 1659 C C . GLY A 1 199 ? -31.655 2.968 0.028 1.00 42.66 199 GLY A C 1
ATOM 1660 O O . GLY A 1 199 ? -32.048 1.957 -0.561 1.00 42.66 199 GLY A O 1
ATOM 1661 N N . ASN A 1 200 ? -32.319 3.509 1.047 1.00 45.62 200 ASN A N 1
ATOM 1662 C CA . ASN A 1 200 ? -33.716 3.187 1.331 1.00 45.62 200 ASN A CA 1
ATOM 1663 C C . ASN A 1 200 ? -34.591 3.684 0.165 1.00 45.62 200 ASN A C 1
ATOM 1665 O O . ASN A 1 200 ? -35.392 4.602 0.310 1.00 45.62 200 ASN A O 1
ATOM 1669 N N . PHE A 1 201 ? -34.406 3.123 -1.024 1.00 42.09 201 PHE A N 1
ATOM 1670 C CA . PHE A 1 201 ? -35.384 3.187 -2.079 1.00 42.09 201 PHE A CA 1
ATOM 1671 C C . PHE A 1 201 ? -36.418 2.146 -1.695 1.00 42.09 201 PHE A C 1
ATOM 1673 O O . PHE A 1 201 ? -36.099 0.969 -1.527 1.00 42.09 201 PHE A O 1
ATOM 1680 N N . THR A 1 202 ? -37.652 2.588 -1.492 1.00 45.59 202 THR A N 1
ATOM 1681 C CA . THR A 1 202 ? -38.803 1.697 -1.527 1.00 45.59 202 THR A CA 1
ATOM 1682 C C . THR A 1 202 ? -38.663 0.830 -2.775 1.00 45.59 202 THR A C 1
ATOM 1684 O O . THR A 1 202 ? -38.724 1.334 -3.897 1.00 45.59 202 THR A O 1
ATOM 1687 N N . ILE A 1 203 ? -38.379 -0.462 -2.579 1.00 46.12 203 ILE A N 1
ATOM 1688 C CA . ILE A 1 203 ? -38.297 -1.445 -3.658 1.00 46.12 203 ILE A CA 1
ATOM 1689 C C . ILE A 1 203 ? -39.735 -1.676 -4.114 1.00 46.12 203 ILE A C 1
ATOM 1691 O O . ILE A 1 203 ? -40.388 -2.627 -3.699 1.00 46.12 203 ILE A O 1
ATOM 1695 N N . ASN A 1 204 ? -40.254 -0.760 -4.922 1.00 54.47 204 ASN A N 1
ATOM 1696 C CA . ASN A 1 204 ? -41.467 -1.012 -5.674 1.00 54.47 204 ASN A CA 1
ATOM 1697 C C . ASN A 1 204 ? -41.055 -1.673 -6.982 1.00 54.47 204 ASN A C 1
ATOM 1699 O O . ASN A 1 204 ? -40.077 -1.280 -7.626 1.00 54.47 204 ASN A O 1
ATOM 1703 N N . VAL A 1 205 ? -41.791 -2.711 -7.355 1.00 55.44 205 VAL A N 1
ATOM 1704 C CA . 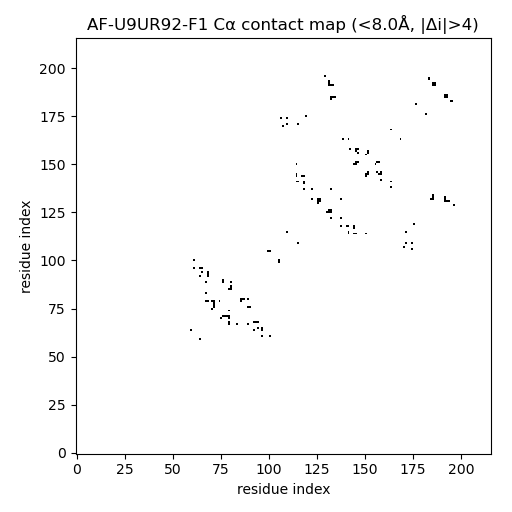VAL A 1 205 ? -41.551 -3.437 -8.597 1.00 55.44 205 VAL A CA 1
ATOM 1705 C C . VAL A 1 205 ? -41.860 -2.491 -9.758 1.00 55.44 205 VAL A C 1
ATOM 1707 O O . VAL A 1 205 ? -42.815 -1.713 -9.704 1.00 55.44 205 VAL A O 1
ATOM 1710 N N . ILE A 1 206 ? -41.036 -2.515 -10.806 1.00 44.81 206 ILE A N 1
ATOM 1711 C CA . ILE A 1 206 ? -41.223 -1.664 -11.988 1.00 44.81 206 ILE A CA 1
ATOM 1712 C C . ILE A 1 206 ? -42.619 -1.941 -12.575 1.00 44.81 206 ILE A C 1
ATOM 1714 O O . ILE A 1 206 ? -42.852 -3.013 -13.129 1.00 44.81 206 ILE A O 1
ATOM 1718 N N . GLY A 1 207 ? -43.544 -0.983 -12.427 1.00 56.31 207 GLY A N 1
ATOM 1719 C CA . GLY A 1 207 ? -44.935 -1.085 -12.893 1.00 56.31 207 GLY A CA 1
ATOM 1720 C C . GLY A 1 207 ? -46.011 -0.680 -11.877 1.00 56.31 207 GLY A C 1
ATOM 1721 O O . GLY A 1 207 ? -47.159 -0.484 -12.281 1.00 56.31 207 GLY A O 1
ATOM 1722 N N . ASP A 1 208 ? -45.671 -0.511 -10.596 1.00 55.81 208 ASP A N 1
ATOM 1723 C CA . ASP A 1 208 ? -46.649 -0.104 -9.579 1.00 55.81 208 ASP A CA 1
ATOM 1724 C C . ASP A 1 208 ? -47.093 1.357 -9.742 1.00 55.81 208 ASP A C 1
ATOM 1726 O O . ASP A 1 208 ? -46.285 2.285 -9.771 1.00 55.81 208 ASP A O 1
ATOM 1730 N N . LYS A 1 209 ? -48.411 1.565 -9.846 1.00 64.94 209 LYS A N 1
ATOM 1731 C CA . LYS A 1 209 ? -49.024 2.877 -10.128 1.00 64.94 209 LYS A CA 1
ATOM 1732 C C . LYS A 1 209 ? -49.282 3.727 -8.881 1.00 64.94 209 LYS A C 1
ATOM 1734 O O . LYS A 1 209 ? -49.653 4.891 -9.022 1.00 64.94 209 LYS A O 1
ATOM 1739 N N . THR A 1 210 ? -49.093 3.182 -7.680 1.00 61.50 210 THR A N 1
ATOM 1740 C CA . THR A 1 210 ? -49.517 3.849 -6.442 1.00 61.50 210 THR A CA 1
ATOM 1741 C C . THR A 1 210 ? -48.536 3.582 -5.307 1.00 61.50 210 THR A C 1
ATOM 1743 O O . THR A 1 210 ? -48.206 2.435 -5.023 1.00 61.50 210 THR A O 1
ATOM 1746 N N . VAL A 1 211 ? -48.085 4.646 -4.637 1.00 57.47 211 VAL A N 1
ATOM 1747 C CA . VAL A 1 211 ? -47.166 4.576 -3.491 1.00 57.47 211 VAL A CA 1
ATOM 1748 C C . VAL A 1 211 ? -47.908 5.036 -2.238 1.00 57.47 211 VAL A C 1
ATOM 1750 O O . VAL A 1 211 ? -48.304 6.197 -2.143 1.00 57.47 211 VAL A O 1
ATOM 1753 N N . HIS A 1 212 ? -48.102 4.139 -1.269 1.00 53.97 212 HIS A N 1
ATOM 1754 C CA . HIS A 1 212 ? -48.742 4.471 0.006 1.00 53.97 212 HIS A CA 1
ATOM 1755 C C . HIS A 1 212 ? -47.710 4.986 1.011 1.00 53.97 212 HIS A C 1
ATOM 1757 O O . HIS A 1 212 ? -46.982 4.214 1.635 1.00 53.97 212 HIS A O 1
ATOM 1763 N N . ILE A 1 213 ? -47.658 6.306 1.178 1.00 58.50 213 ILE A N 1
ATOM 1764 C CA . ILE A 1 213 ? -46.815 6.950 2.187 1.00 58.50 213 ILE A CA 1
ATOM 1765 C C . ILE A 1 213 ? -47.551 6.893 3.528 1.00 58.50 213 ILE A C 1
ATOM 1767 O O . ILE A 1 213 ? -48.594 7.522 3.689 1.00 58.50 213 ILE A O 1
ATOM 1771 N N . HIS A 1 214 ? -47.003 6.159 4.494 1.00 43.81 214 HIS A N 1
ATOM 1772 C CA . HIS A 1 214 ? -47.446 6.233 5.885 1.00 43.81 214 HIS A CA 1
ATOM 1773 C C . HIS A 1 214 ? -46.569 7.249 6.613 1.00 43.81 214 HIS A C 1
ATOM 1775 O O . HIS A 1 214 ? -45.342 7.191 6.529 1.00 43.81 214 HIS A O 1
ATOM 1781 N N . ARG A 1 215 ? -47.204 8.209 7.286 1.00 37.72 215 ARG A N 1
ATOM 1782 C CA . ARG A 1 215 ? -46.522 9.217 8.097 1.00 37.72 215 ARG A CA 1
ATOM 1783 C C . ARG A 1 215 ? -46.436 8.701 9.532 1.00 37.72 215 ARG A C 1
ATOM 1785 O O . ARG A 1 215 ? -47.463 8.293 10.071 1.00 37.72 215 ARG A O 1
ATOM 1792 N N . THR A 1 216 ? -45.239 8.715 10.106 1.00 46.97 216 THR A N 1
ATOM 1793 C CA . THR A 1 216 ? -45.020 8.557 11.551 1.00 46.97 216 THR A CA 1
ATOM 1794 C C . THR A 1 216 ? -45.157 9.900 12.250 1.00 46.97 216 THR A C 1
ATOM 1796 O O . THR A 1 216 ? -44.779 10.921 11.625 1.00 46.97 216 THR A O 1
#